Protein AF-A0A6J8B3M8-F1 (afdb_monomer)

Secondary structure (DSSP, 8-state):
--------------PPPP------------------------------------------------HHHHHHHHHHHHHHHHHHHHHHHHHHHHHHHHHHHHHHHHHHHHHHHHHHHHHHHHHHHHHHHHHHHHHHHHHTTT------PPP-TT--HHHHHHHHHHHH---PPP-

pLDDT: mean 76.04, std 23.46, range [36.12, 98.44]

Radius of gyration: 48.32 Å; Cα contacts (8 Å, |Δi|>4): 2; chains: 1; bounding box: 127×40×110 Å

Structure (mmCIF, N/CA/C/O backbone):
data_AF-A0A6J8B3M8-F1
#
_entry.id   AF-A0A6J8B3M8-F1
#
loop_
_atom_site.group_PDB
_atom_site.id
_atom_site.type_symbol
_atom_site.label_atom_id
_atom_site.label_alt_id
_atom_site.label_comp_id
_atom_site.label_asym_id
_atom_site.label_entity_id
_atom_site.label_seq_id
_atom_site.pdbx_PDB_ins_code
_atom_site.Cartn_x
_atom_site.Cartn_y
_atom_site.Cartn_z
_atom_site.occupancy
_atom_site.B_iso_or_equiv
_atom_site.auth_seq_id
_atom_site.auth_comp_id
_atom_site.auth_asym_id
_atom_site.auth_atom_id
_atom_site.pdbx_PDB_model_num
ATOM 1 N N . MET A 1 1 ? -54.067 -7.559 20.375 1.00 45.78 1 MET A N 1
ATOM 2 C CA . MET A 1 1 ? -53.648 -7.646 18.962 1.00 45.78 1 MET A CA 1
ATOM 3 C C . MET A 1 1 ? -52.178 -7.299 18.896 1.00 45.78 1 MET A C 1
ATOM 5 O O . MET A 1 1 ? -51.772 -6.265 19.407 1.00 45.78 1 MET A O 1
ATOM 9 N N . SER A 1 2 ? -51.405 -8.257 18.410 1.00 46.53 2 SER A N 1
ATOM 10 C CA . SER A 1 2 ? -49.948 -8.325 18.419 1.00 46.53 2 SER A CA 1
ATOM 11 C C . SER A 1 2 ? -49.322 -7.386 17.389 1.00 46.53 2 SER A C 1
ATOM 13 O O . SER A 1 2 ? -49.907 -7.200 16.328 1.00 46.53 2 SER A O 1
ATOM 15 N N . ASN A 1 3 ? -48.121 -6.871 17.674 1.00 39.22 3 ASN A N 1
ATOM 16 C CA . ASN A 1 3 ? -47.018 -6.820 16.706 1.00 39.22 3 ASN A CA 1
ATOM 17 C C . ASN A 1 3 ? -45.710 -6.417 17.401 1.00 39.22 3 ASN A C 1
ATOM 19 O O . ASN A 1 3 ? -45.423 -5.243 17.623 1.00 39.22 3 ASN A O 1
ATOM 23 N N . THR A 1 4 ? -44.906 -7.422 17.739 1.00 47.41 4 THR A N 1
ATOM 24 C CA . THR A 1 4 ? -43.505 -7.298 18.142 1.00 47.41 4 THR A CA 1
ATOM 25 C C . THR A 1 4 ? -42.621 -7.535 16.918 1.00 47.41 4 THR A C 1
ATOM 27 O O . THR A 1 4 ? -42.522 -8.654 16.424 1.00 47.41 4 THR A O 1
ATOM 30 N N . ASN A 1 5 ? -41.946 -6.490 16.431 1.00 44.50 5 ASN A N 1
ATOM 31 C CA . ASN A 1 5 ? -40.867 -6.636 15.452 1.00 44.50 5 ASN A CA 1
ATOM 32 C C . ASN A 1 5 ? -39.538 -6.827 16.194 1.00 44.50 5 ASN A C 1
ATOM 34 O O . ASN A 1 5 ? -38.920 -5.880 16.678 1.00 44.50 5 ASN A O 1
ATOM 38 N N . CYS A 1 6 ? -39.126 -8.089 16.302 1.00 45.97 6 CYS A N 1
ATOM 39 C CA . CYS A 1 6 ? -37.825 -8.515 16.801 1.00 45.97 6 CYS A CA 1
ATOM 40 C C . CYS A 1 6 ? -36.802 -8.438 15.656 1.00 45.97 6 CYS A C 1
ATOM 42 O O . CYS A 1 6 ? -36.734 -9.320 14.800 1.00 45.97 6 CYS A O 1
ATOM 44 N N . SER A 1 7 ? -36.003 -7.372 15.626 1.00 52.12 7 SER A N 1
ATOM 45 C CA . SER A 1 7 ? -34.898 -7.234 14.674 1.00 52.12 7 SER A CA 1
ATOM 46 C C . SER A 1 7 ? -33.715 -8.103 15.103 1.00 52.12 7 SER A C 1
ATOM 48 O O . SER A 1 7 ? -32.871 -7.701 15.903 1.00 52.12 7 SER A O 1
ATOM 50 N N . GLN A 1 8 ? -33.653 -9.314 14.550 1.00 47.09 8 GLN A N 1
ATOM 51 C CA . GLN A 1 8 ? -32.507 -10.213 14.645 1.00 47.09 8 GLN A CA 1
ATOM 52 C C . GLN A 1 8 ? -31.299 -9.625 13.901 1.00 47.09 8 GLN A C 1
ATOM 54 O O . GLN A 1 8 ? -31.263 -9.536 12.671 1.00 47.09 8 GLN A O 1
ATOM 59 N N . LYS A 1 9 ? -30.265 -9.249 14.658 1.00 56.69 9 LYS A N 1
ATOM 60 C CA . LYS A 1 9 ? -28.969 -8.825 14.123 1.00 56.69 9 LYS A CA 1
ATOM 61 C C . LYS A 1 9 ? -28.211 -10.065 13.635 1.00 56.69 9 LYS A C 1
ATOM 63 O O . LYS A 1 9 ? -27.622 -10.803 14.420 1.00 56.69 9 LYS A O 1
ATOM 68 N N . ARG A 1 10 ? -28.272 -10.307 12.320 1.00 46.91 10 ARG A N 1
ATOM 69 C CA . ARG A 1 10 ? -27.531 -11.358 11.604 1.00 46.91 10 ARG A CA 1
ATOM 70 C C . ARG A 1 10 ? -26.030 -11.256 11.892 1.00 46.91 10 ARG A C 1
ATOM 72 O O . ARG A 1 10 ? -25.365 -10.314 11.463 1.00 46.91 10 ARG A O 1
ATOM 79 N N . ARG A 1 11 ? -25.508 -12.272 12.577 1.00 48.56 11 ARG A N 1
ATOM 80 C CA . ARG A 1 11 ? -24.084 -12.566 12.744 1.00 48.56 11 ARG A CA 1
ATOM 81 C C . ARG A 1 11 ? -23.543 -12.993 11.373 1.00 48.56 11 ARG A C 1
ATOM 83 O O . ARG A 1 11 ? -23.830 -14.091 10.906 1.00 48.56 11 ARG A O 1
ATOM 90 N N . ARG A 1 12 ? -22.852 -12.091 10.670 1.00 52.94 12 ARG A N 1
ATOM 91 C CA . ARG A 1 12 ? -22.140 -12.434 9.433 1.00 52.94 12 ARG A CA 1
ATOM 92 C C . ARG A 1 12 ? -20.874 -13.193 9.826 1.00 52.94 12 ARG A C 1
ATOM 94 O O . ARG A 1 12 ? -19.994 -12.621 10.458 1.00 52.94 12 ARG A O 1
ATOM 101 N N . HIS A 1 13 ? -20.813 -14.472 9.470 1.00 47.34 13 HIS A N 1
ATOM 102 C CA . HIS A 1 13 ? -19.558 -15.204 9.376 1.00 47.34 13 HIS A CA 1
ATOM 103 C C . HIS A 1 13 ? -18.736 -14.564 8.253 1.00 47.34 13 HIS A C 1
ATOM 105 O O . HIS A 1 13 ? -19.101 -14.666 7.083 1.00 47.34 13 HIS A O 1
ATOM 111 N N . SER A 1 14 ? -17.672 -13.848 8.612 1.00 43.12 14 SER A N 1
ATOM 112 C CA . SER A 1 14 ? -16.624 -13.462 7.675 1.00 43.12 14 SER A CA 1
ATOM 113 C C . SER A 1 14 ? -15.717 -14.668 7.471 1.00 43.12 14 SER A C 1
ATOM 115 O O . SER A 1 14 ? -14.950 -15.038 8.356 1.00 43.12 14 SER A O 1
ATOM 117 N N . THR A 1 15 ? -15.850 -15.303 6.315 1.00 45.25 15 THR A N 1
ATOM 118 C CA . THR A 1 15 ? -14.855 -16.211 5.753 1.00 45.25 15 THR A CA 1
ATOM 119 C C . THR A 1 15 ? -13.541 -15.447 5.599 1.00 45.25 15 THR A C 1
ATOM 121 O O . THR A 1 15 ? -13.479 -14.449 4.880 1.00 45.25 15 THR A O 1
ATOM 124 N N . GLU A 1 16 ? -12.504 -15.896 6.301 1.00 46.47 16 GLU A N 1
ATOM 125 C CA . GLU A 1 16 ? -11.130 -15.438 6.111 1.00 46.47 16 GLU A CA 1
ATOM 126 C C . GLU A 1 16 ? -10.687 -15.685 4.657 1.00 46.47 16 GLU A C 1
ATOM 128 O O . GLU A 1 16 ? -10.869 -16.794 4.142 1.00 46.47 16 GLU A O 1
ATOM 133 N N . PRO A 1 17 ? -10.077 -14.705 3.968 1.00 49.22 17 PRO A N 1
ATOM 134 C CA . PRO A 1 17 ? -9.331 -14.993 2.760 1.00 49.22 17 PRO A CA 1
ATOM 135 C C . PRO A 1 17 ? -7.985 -15.619 3.145 1.00 49.22 17 PRO A C 1
ATOM 137 O O . PRO A 1 17 ? -7.172 -15.033 3.857 1.00 49.22 17 PRO A O 1
ATOM 140 N N . SER A 1 18 ? -7.774 -16.835 2.647 1.00 51.00 18 SER A N 1
ATOM 141 C CA . SER A 1 18 ? -6.524 -17.591 2.723 1.00 51.00 18 SER A CA 1
ATOM 142 C C . SER A 1 18 ? -5.319 -16.727 2.301 1.00 51.00 18 SER A C 1
ATOM 144 O O . SER A 1 18 ? -5.412 -16.032 1.283 1.00 51.00 18 SER A O 1
ATOM 146 N N . PRO A 1 19 ? -4.178 -16.758 3.018 1.00 54.41 19 PRO A N 1
ATOM 147 C CA . PRO A 1 19 ? -2.996 -16.006 2.621 1.00 54.41 19 PRO A CA 1
ATOM 148 C C . PRO A 1 19 ? -2.449 -16.584 1.313 1.00 54.41 19 PRO A C 1
ATOM 150 O O . PRO A 1 19 ? -1.992 -17.727 1.244 1.00 54.41 19 PRO A O 1
ATOM 153 N N . GLY A 1 20 ? -2.530 -15.779 0.253 1.00 42.53 20 GLY A N 1
ATOM 154 C CA . GLY A 1 20 ? -1.978 -16.098 -1.054 1.00 42.53 20 GLY A CA 1
ATOM 155 C C . GLY A 1 20 ? -0.500 -16.457 -0.940 1.00 42.53 20 GLY A C 1
ATOM 156 O O . GLY A 1 20 ? 0.309 -15.685 -0.428 1.00 42.53 20 GLY A O 1
ATOM 157 N N . LYS A 1 21 ? -0.155 -17.650 -1.429 1.00 45.09 21 LYS A N 1
ATOM 158 C CA . LYS A 1 21 ? 1.222 -18.092 -1.640 1.00 45.09 21 LYS A CA 1
ATOM 159 C C . LYS A 1 21 ? 1.931 -17.082 -2.543 1.00 45.09 21 LYS A C 1
ATOM 161 O O . LYS A 1 21 ? 1.695 -17.062 -3.750 1.00 45.09 21 LYS A O 1
ATOM 166 N N . SER A 1 22 ? 2.817 -16.276 -1.970 1.00 47.19 22 SER A N 1
ATOM 167 C CA . SER A 1 22 ? 3.787 -15.485 -2.723 1.00 47.19 22 SER A CA 1
ATOM 168 C C . SER A 1 22 ? 4.705 -16.441 -3.484 1.00 47.19 22 SER A C 1
ATOM 170 O O . SER A 1 22 ? 5.604 -17.049 -2.907 1.00 47.19 22 SER A O 1
ATOM 172 N N . GLN A 1 23 ? 4.449 -16.616 -4.781 1.00 44.16 23 GLN A N 1
ATOM 173 C CA . GLN A 1 23 ? 5.383 -17.271 -5.687 1.00 44.16 23 GLN A CA 1
ATOM 174 C C . GLN A 1 23 ? 6.642 -16.407 -5.779 1.00 44.16 23 GLN A C 1
ATOM 176 O O . GLN A 1 23 ? 6.639 -15.314 -6.343 1.00 44.16 23 GLN A O 1
ATOM 181 N N . SER A 1 24 ? 7.727 -16.901 -5.194 1.00 44.09 24 SER A N 1
ATOM 182 C CA . SER A 1 24 ? 9.069 -16.376 -5.393 1.00 44.09 24 SER A CA 1
ATOM 183 C C . SER A 1 24 ? 9.488 -16.617 -6.845 1.00 44.09 24 SER A C 1
ATOM 185 O O . SER A 1 24 ? 9.861 -17.734 -7.211 1.00 44.09 24 SER A O 1
ATOM 187 N N . PHE A 1 25 ? 9.447 -15.585 -7.685 1.00 42.34 25 PHE A N 1
ATOM 188 C CA . PHE A 1 25 ? 10.134 -15.622 -8.972 1.00 42.34 25 PHE A CA 1
ATOM 189 C C . PHE A 1 25 ? 11.636 -15.451 -8.730 1.00 42.34 25 PHE A C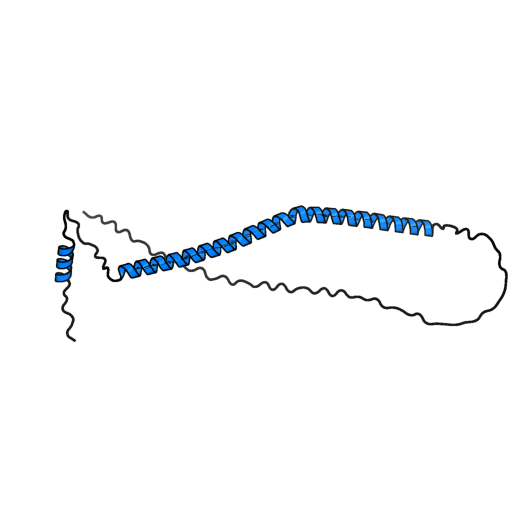 1
ATOM 191 O O . PHE A 1 25 ? 12.144 -14.346 -8.557 1.00 42.34 25 PHE A O 1
ATOM 198 N N . SER A 1 26 ? 12.348 -16.577 -8.691 1.00 45.59 26 SER A N 1
ATOM 199 C CA . SER A 1 26 ? 13.806 -16.612 -8.780 1.00 45.59 26 SER A CA 1
ATOM 200 C C . SER A 1 26 ? 14.207 -16.302 -10.223 1.00 45.59 26 SER A C 1
ATOM 202 O O . SER A 1 26 ? 14.191 -17.173 -11.094 1.00 45.59 26 SER A O 1
ATOM 204 N N . VAL A 1 27 ? 14.535 -15.040 -10.498 1.00 45.03 27 VAL A N 1
ATOM 205 C CA . VAL A 1 27 ? 15.205 -14.662 -11.744 1.00 45.03 27 VAL A CA 1
ATOM 206 C C . VAL A 1 27 ? 16.680 -15.019 -11.584 1.00 45.03 27 VAL A C 1
ATOM 208 O O . VAL A 1 27 ? 17.436 -14.328 -10.905 1.00 45.03 27 VAL A O 1
ATOM 211 N N . LYS A 1 28 ? 17.085 -16.144 -12.184 1.00 47.00 28 LYS A N 1
ATOM 212 C CA . LYS A 1 28 ? 18.498 -16.513 -12.325 1.00 47.00 28 LYS A CA 1
ATOM 213 C C . LYS A 1 28 ? 19.218 -15.434 -13.148 1.00 47.00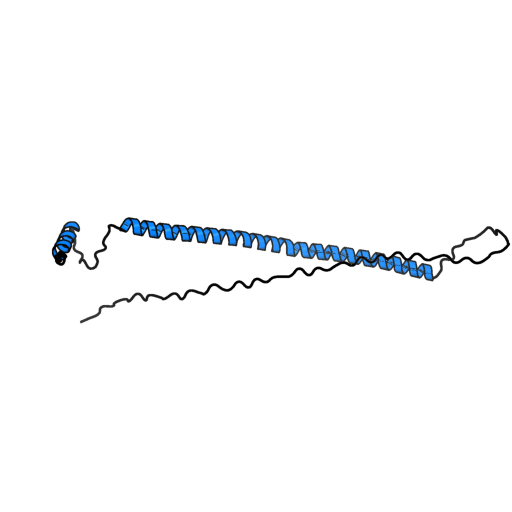 28 LYS A C 1
ATOM 215 O O . LYS A 1 28 ? 18.761 -15.137 -14.254 1.00 47.00 28 LYS A O 1
ATOM 220 N N . PRO A 1 29 ? 20.354 -14.884 -12.688 1.00 44.41 29 PRO A N 1
ATOM 221 C CA . PRO A 1 29 ? 21.174 -14.031 -13.532 1.00 44.41 29 PRO A CA 1
ATOM 222 C C . PRO A 1 29 ? 21.847 -14.891 -14.608 1.00 44.41 29 PRO A C 1
ATOM 224 O O . PRO A 1 29 ? 22.630 -15.793 -14.316 1.00 44.41 29 PRO A O 1
ATOM 227 N N . SER A 1 30 ? 21.518 -14.622 -15.872 1.00 42.88 30 SER A N 1
ATOM 228 C CA . SER A 1 30 ? 22.189 -15.213 -17.028 1.00 42.88 30 SER A CA 1
ATOM 229 C C . SER A 1 30 ? 23.584 -14.607 -17.163 1.00 42.88 30 SER A C 1
ATOM 231 O O . SER A 1 30 ? 23.757 -13.534 -17.739 1.00 42.88 30 SER A O 1
ATOM 233 N N . SER A 1 31 ? 24.590 -15.308 -16.648 1.00 43.97 31 SER A N 1
ATOM 234 C CA . SER A 1 31 ? 26.004 -15.000 -16.848 1.00 43.97 31 SER A CA 1
ATOM 235 C C . SER A 1 31 ? 26.376 -15.139 -18.329 1.00 43.97 31 SER A C 1
ATOM 237 O O . SER A 1 31 ? 26.645 -16.238 -18.812 1.00 43.97 31 SER A O 1
ATOM 239 N N . LYS A 1 32 ? 26.421 -14.028 -19.072 1.00 46.00 32 LYS A N 1
ATOM 240 C CA . LYS A 1 32 ? 27.130 -13.988 -20.357 1.00 46.00 32 LYS A CA 1
ATOM 241 C C . LYS A 1 32 ? 28.627 -13.871 -20.075 1.00 46.00 32 LYS A C 1
ATOM 243 O O . LYS A 1 32 ? 29.124 -12.797 -19.753 1.00 46.00 32 LYS A O 1
ATOM 248 N N . LYS A 1 33 ? 29.324 -15.006 -20.178 1.00 43.62 33 LYS A N 1
ATOM 249 C CA . LYS A 1 33 ? 30.781 -15.077 -20.338 1.00 43.62 33 LYS A CA 1
ATOM 250 C C . LYS A 1 33 ? 31.158 -14.337 -21.623 1.00 43.62 33 LYS A C 1
ATOM 252 O O . LYS A 1 33 ? 30.738 -14.751 -22.701 1.00 43.62 33 LYS A O 1
ATOM 257 N N . LEU A 1 34 ? 31.939 -13.267 -21.504 1.00 36.12 34 LEU A N 1
ATOM 258 C CA . LEU A 1 34 ? 32.671 -12.704 -22.632 1.00 36.12 34 LEU A CA 1
ATOM 259 C C . LEU A 1 34 ? 33.973 -13.503 -22.756 1.00 36.12 34 LEU A C 1
ATOM 261 O O . LEU A 1 34 ? 34.807 -13.486 -21.855 1.00 36.12 34 LEU A O 1
ATOM 265 N N . ILE A 1 35 ? 34.072 -14.270 -23.836 1.00 40.88 35 ILE A N 1
ATOM 266 C CA . ILE A 1 35 ? 35.279 -14.979 -24.252 1.00 40.88 35 ILE A CA 1
ATOM 267 C C . ILE A 1 35 ? 36.220 -13.932 -24.854 1.00 40.88 35 ILE A C 1
ATOM 269 O O . ILE A 1 35 ? 35.855 -13.237 -25.801 1.00 40.88 35 ILE A O 1
ATOM 273 N N . THR A 1 36 ? 37.403 -13.790 -24.266 1.00 45.28 36 THR A N 1
ATOM 274 C CA . THR A 1 36 ? 38.541 -13.057 -24.823 1.00 45.28 36 THR A CA 1
ATOM 275 C C . THR A 1 36 ? 39.472 -14.062 -25.486 1.00 45.28 36 THR A C 1
ATOM 277 O O . THR A 1 36 ? 40.255 -14.699 -24.787 1.00 45.28 36 THR A O 1
ATOM 280 N N . ASP A 1 37 ? 39.410 -14.175 -26.811 1.00 36.28 37 ASP A N 1
ATOM 281 C CA . ASP A 1 37 ? 40.408 -14.911 -27.588 1.00 36.28 37 ASP A CA 1
ATOM 282 C C . ASP A 1 37 ? 41.270 -13.899 -28.341 1.00 36.28 37 ASP A C 1
ATOM 284 O O . ASP A 1 37 ? 40.859 -13.315 -29.342 1.00 36.28 37 ASP A O 1
ATOM 288 N N . ASN A 1 38 ? 42.472 -13.667 -27.815 1.00 42.16 38 ASN A N 1
ATOM 289 C CA . ASN A 1 38 ? 43.540 -12.946 -28.493 1.00 42.16 38 ASN A CA 1
ATOM 290 C C . ASN A 1 38 ? 44.741 -13.901 -28.553 1.00 42.16 38 ASN A C 1
ATOM 292 O O . ASN A 1 38 ? 45.666 -13.819 -27.745 1.00 42.16 38 ASN A O 1
ATOM 296 N N . GLU A 1 39 ? 44.683 -14.877 -29.462 1.00 39.88 39 GLU A N 1
ATOM 297 C CA . GLU A 1 39 ? 45.823 -15.749 -29.743 1.00 39.88 39 GLU A CA 1
ATOM 298 C C . GLU A 1 39 ? 46.783 -15.069 -30.723 1.00 39.88 39 GLU A C 1
ATOM 300 O O . GLU A 1 39 ? 46.526 -14.924 -31.920 1.00 39.88 39 GLU A O 1
ATOM 305 N N . LEU A 1 40 ? 47.935 -14.688 -30.176 1.00 47.47 40 LEU A N 1
ATOM 306 C CA . LEU A 1 40 ? 49.181 -14.468 -30.895 1.00 47.47 40 LEU A CA 1
ATOM 307 C C . LEU A 1 40 ? 49.540 -15.718 -31.712 1.00 47.47 40 LEU A C 1
ATOM 309 O O . LEU A 1 40 ? 49.839 -16.767 -31.144 1.00 47.47 40 LEU A O 1
ATOM 313 N N . LYS A 1 41 ? 49.600 -15.590 -33.042 1.00 42.75 41 LYS A N 1
ATOM 314 C CA . LYS A 1 41 ? 50.307 -16.548 -33.902 1.00 42.75 41 LYS A CA 1
ATOM 315 C C . LYS A 1 41 ? 51.626 -15.966 -34.389 1.00 42.75 41 LYS A C 1
ATOM 317 O O . LYS A 1 41 ? 51.691 -15.166 -35.317 1.00 42.75 41 LYS A O 1
ATOM 322 N N . THR A 1 42 ? 52.676 -16.435 -33.732 1.00 42.50 42 THR A N 1
ATOM 323 C CA . THR A 1 42 ? 54.069 -16.507 -34.168 1.00 42.50 42 THR A CA 1
ATOM 324 C C . THR A 1 42 ? 54.162 -17.290 -35.481 1.00 42.50 42 THR A C 1
ATOM 326 O O . THR A 1 42 ? 53.722 -18.437 -35.547 1.00 42.50 42 THR A O 1
ATOM 329 N N . VAL A 1 43 ? 54.768 -16.708 -36.518 1.00 44.72 43 VAL A N 1
ATOM 330 C CA . VAL A 1 43 ? 55.173 -17.447 -37.725 1.00 44.72 43 VAL A CA 1
ATOM 331 C C . VAL A 1 43 ? 56.689 -17.584 -37.725 1.00 44.72 43 VAL A C 1
ATOM 333 O O . VAL A 1 43 ? 57.428 -16.600 -37.689 1.00 44.72 43 VAL A O 1
ATOM 336 N N . ALA A 1 44 ? 57.127 -18.839 -37.730 1.00 39.81 44 ALA A N 1
ATOM 337 C CA . ALA A 1 44 ? 58.512 -19.253 -37.802 1.00 39.81 44 ALA A CA 1
ATOM 338 C C . ALA A 1 44 ? 59.074 -19.107 -39.227 1.00 39.81 44 ALA A C 1
ATOM 340 O O . ALA A 1 44 ? 58.515 -19.611 -40.196 1.00 39.81 44 ALA A O 1
ATOM 341 N N . LEU A 1 45 ? 60.201 -18.404 -39.303 1.00 42.91 45 LEU A N 1
ATOM 342 C CA . LEU A 1 45 ? 61.467 -18.808 -39.919 1.00 42.91 45 LEU A CA 1
ATOM 343 C C . LEU A 1 45 ? 61.425 -19.888 -41.026 1.00 42.91 45 LEU A C 1
ATOM 345 O O . LEU A 1 45 ? 61.324 -21.079 -40.744 1.00 42.91 45 LEU A O 1
ATOM 349 N N . SER A 1 46 ? 61.717 -19.486 -42.266 1.00 42.81 46 SER A N 1
ATOM 350 C CA . SER A 1 46 ? 62.447 -20.341 -43.210 1.00 42.81 46 SER A CA 1
ATOM 351 C C . SER A 1 46 ? 63.395 -19.499 -44.066 1.00 42.81 46 SER A C 1
ATOM 353 O O . SER A 1 46 ? 63.016 -18.464 -44.613 1.00 42.81 46 SER A O 1
ATOM 355 N N . LYS A 1 47 ? 64.663 -19.919 -44.102 1.00 43.03 47 LYS A N 1
ATOM 356 C CA . LYS A 1 47 ? 65.779 -19.308 -44.835 1.00 43.03 47 LYS A CA 1
ATOM 357 C C . LYS A 1 47 ? 65.878 -19.952 -46.219 1.00 43.03 47 LYS A C 1
ATOM 359 O O . LYS A 1 47 ? 65.957 -21.174 -46.270 1.00 43.03 47 LYS A O 1
ATOM 364 N N . GLN A 1 48 ? 66.060 -19.172 -47.289 1.00 38.50 48 GLN A N 1
ATOM 365 C CA . GLN A 1 48 ? 66.847 -19.644 -48.439 1.00 38.50 48 GLN A CA 1
ATOM 366 C C . GLN A 1 48 ? 67.424 -18.500 -49.304 1.00 38.50 48 GLN A C 1
ATOM 368 O O . GLN A 1 48 ? 66.688 -17.703 -49.869 1.00 38.50 48 GLN A O 1
ATOM 373 N N . SER A 1 49 ? 68.765 -18.458 -49.332 1.00 37.12 49 SER A N 1
ATOM 374 C CA . SER A 1 49 ? 69.718 -18.006 -50.376 1.00 37.12 49 SER A CA 1
ATOM 375 C C . SER A 1 49 ? 69.478 -16.735 -51.228 1.00 37.12 49 SER A C 1
ATOM 377 O O . SER A 1 49 ? 68.607 -16.706 -52.089 1.00 37.12 49 SER A O 1
ATOM 379 N N . GLN A 1 50 ? 70.397 -15.762 -51.095 1.00 46.03 50 GLN A N 1
ATOM 380 C CA . GLN A 1 50 ? 70.830 -14.784 -52.131 1.00 46.03 50 GLN A CA 1
ATOM 381 C C . GLN A 1 50 ? 71.977 -15.392 -53.007 1.00 46.03 50 GLN A C 1
ATOM 383 O O . GLN A 1 50 ? 72.346 -16.522 -52.664 1.00 46.03 50 GLN A O 1
ATOM 388 N N . PRO A 1 51 ? 72.642 -14.731 -54.015 1.00 60.28 51 PRO A N 1
ATOM 389 C CA . PRO A 1 51 ? 72.688 -13.291 -54.432 1.00 60.28 51 PRO A CA 1
ATOM 390 C C . PRO A 1 51 ? 72.903 -13.065 -55.984 1.00 60.28 51 PRO A C 1
ATOM 392 O O . PRO A 1 51 ? 72.658 -14.014 -56.725 1.00 60.28 51 PRO A O 1
ATOM 395 N N . PRO A 1 52 ? 73.459 -11.948 -56.552 1.00 60.31 52 PRO A N 1
ATOM 396 C CA . PRO A 1 52 ? 73.440 -10.492 -56.250 1.00 60.31 52 PRO A CA 1
ATOM 397 C C . PRO A 1 52 ? 73.204 -9.546 -57.491 1.00 60.31 52 PRO A C 1
ATOM 399 O O . PRO A 1 52 ? 73.115 -9.979 -58.633 1.00 60.31 52 PRO A O 1
ATOM 402 N N . VAL A 1 53 ? 73.279 -8.225 -57.221 1.00 46.03 53 VAL A N 1
ATOM 403 C CA . VAL A 1 53 ? 73.647 -7.056 -58.079 1.00 46.03 53 VAL A CA 1
ATOM 404 C C . VAL A 1 53 ? 72.620 -6.493 -59.085 1.00 46.03 53 VAL A C 1
ATOM 406 O O . VAL A 1 53 ? 72.384 -7.081 -60.134 1.00 46.03 53 VAL A O 1
ATOM 409 N N . SER A 1 54 ? 72.142 -5.253 -58.858 1.00 40.81 54 SER A N 1
ATOM 410 C CA . SER A 1 54 ? 72.511 -4.052 -59.657 1.00 40.81 54 SER A CA 1
ATOM 411 C C . SER A 1 54 ? 71.628 -2.815 -59.383 1.00 40.81 54 SER A C 1
ATOM 413 O O . SER A 1 54 ? 70.415 -2.857 -59.538 1.00 40.81 54 SER A O 1
ATOM 415 N N . ASN A 1 55 ? 72.324 -1.707 -59.101 1.00 52.00 55 ASN A N 1
ATOM 416 C CA . ASN A 1 55 ? 72.002 -0.281 -59.275 1.00 52.00 55 ASN A CA 1
ATOM 417 C C . ASN A 1 55 ? 71.027 0.478 -58.340 1.00 52.00 55 ASN A C 1
ATOM 419 O O . ASN A 1 55 ? 69.851 0.137 -58.236 1.00 52.00 55 ASN A O 1
ATOM 423 N N . PRO A 1 56 ? 71.485 1.617 -57.760 1.00 55.50 56 PRO A N 1
ATOM 424 C CA . PRO A 1 56 ? 70.634 2.617 -57.137 1.00 55.50 56 PRO A CA 1
ATOM 425 C C . PRO A 1 56 ? 70.229 3.655 -58.193 1.00 55.50 56 PRO A C 1
ATOM 427 O O . PRO A 1 56 ? 70.933 4.635 -58.434 1.00 55.50 56 PRO A O 1
ATOM 430 N N . SER A 1 57 ? 69.091 3.437 -58.846 1.00 47.25 57 SER A N 1
ATOM 431 C CA . SER A 1 57 ? 68.460 4.479 -59.654 1.00 47.25 57 SER A CA 1
ATOM 432 C C . SER A 1 57 ? 67.578 5.330 -58.754 1.00 47.25 57 SER A C 1
ATOM 434 O O . SER A 1 57 ? 66.462 4.971 -58.390 1.00 47.25 57 SER A O 1
ATOM 436 N N . THR A 1 58 ? 68.133 6.469 -58.370 1.00 52.09 58 THR A N 1
ATOM 437 C CA . THR A 1 58 ? 67.406 7.617 -57.852 1.00 52.09 58 THR A CA 1
ATOM 438 C C . THR A 1 58 ? 66.291 8.006 -58.825 1.00 52.09 58 THR A C 1
ATOM 440 O O . THR A 1 58 ? 66.518 8.057 -60.029 1.00 52.09 58 THR A O 1
ATOM 443 N N . GLN A 1 59 ? 65.159 8.402 -58.242 1.00 44.38 59 GLN A N 1
ATOM 444 C CA . GLN A 1 59 ? 64.078 9.233 -58.783 1.00 44.38 59 GLN A CA 1
ATOM 445 C C . GLN A 1 59 ? 62.735 8.547 -59.038 1.00 44.38 59 GLN A C 1
ATOM 447 O O . GLN A 1 59 ? 62.568 7.680 -59.885 1.00 44.38 59 GLN A O 1
ATOM 452 N N . SER A 1 60 ? 61.754 9.128 -58.343 1.00 48.75 60 SER A N 1
ATOM 453 C CA . SER A 1 60 ? 60.325 9.092 -58.619 1.00 48.75 60 SER A CA 1
ATOM 454 C C . SER A 1 60 ? 59.558 7.905 -58.035 1.00 48.75 60 SER A C 1
ATOM 456 O O . SER A 1 60 ? 58.881 7.167 -58.742 1.00 48.75 60 SER A O 1
ATOM 458 N N . ASN A 1 61 ? 59.542 7.817 -56.698 1.00 48.59 61 ASN A N 1
ATOM 459 C CA . ASN A 1 61 ? 58.388 7.284 -55.962 1.00 48.59 61 ASN A CA 1
ATOM 460 C C . ASN A 1 61 ? 57.171 8.206 -56.184 1.00 48.59 61 ASN A C 1
ATOM 462 O O . ASN A 1 61 ? 56.677 8.842 -55.254 1.00 48.59 61 ASN A O 1
ATOM 466 N N . GLN A 1 62 ? 56.687 8.326 -57.421 1.00 55.03 62 GLN A N 1
ATOM 467 C CA . GLN A 1 62 ? 55.305 8.718 -57.637 1.00 55.03 62 GLN A CA 1
ATOM 468 C C . GLN A 1 62 ? 54.482 7.500 -57.241 1.00 55.03 62 GLN A C 1
ATOM 470 O O . GLN A 1 62 ? 54.330 6.559 -58.012 1.00 55.03 62 GLN A O 1
ATOM 475 N N . SER A 1 63 ? 54.038 7.492 -55.983 1.00 59.75 63 SER A N 1
ATOM 476 C CA . SER A 1 63 ? 52.955 6.641 -55.503 1.00 59.75 63 SER A CA 1
ATOM 477 C C . SER A 1 63 ? 51.786 6.808 -56.472 1.00 59.75 63 SER A C 1
ATOM 479 O O . SER A 1 63 ? 51.029 7.772 -56.354 1.00 59.75 63 SER A O 1
ATOM 481 N N . ILE A 1 64 ? 51.677 5.923 -57.466 1.00 68.56 64 ILE A N 1
ATOM 482 C CA . ILE A 1 64 ? 50.545 5.903 -58.386 1.00 68.56 64 ILE A CA 1
ATOM 483 C C . ILE A 1 64 ? 49.351 5.529 -57.522 1.00 68.56 64 ILE A C 1
ATOM 485 O O . ILE A 1 64 ? 49.201 4.375 -57.131 1.00 68.56 64 ILE A O 1
ATOM 489 N N . PHE A 1 65 ? 48.560 6.534 -57.157 1.00 79.62 65 PHE A N 1
ATOM 490 C CA . PHE A 1 65 ? 47.317 6.353 -56.430 1.00 79.62 65 PHE A CA 1
ATOM 491 C C . PHE A 1 65 ? 46.431 5.447 -57.282 1.00 79.62 65 PHE A C 1
ATOM 493 O O . PHE A 1 65 ? 46.019 5.834 -58.377 1.00 79.62 65 PHE A O 1
ATOM 500 N N . THR A 1 66 ? 46.227 4.209 -56.842 1.00 87.88 66 THR A N 1
ATOM 501 C CA . THR A 1 66 ? 45.476 3.234 -57.630 1.00 87.88 66 THR A CA 1
ATOM 502 C C . THR A 1 66 ? 43.987 3.377 -57.350 1.00 87.88 66 THR A C 1
ATOM 504 O O . THR A 1 66 ? 43.574 3.819 -56.277 1.00 87.88 66 THR A O 1
ATOM 507 N N . ASP A 1 67 ? 43.143 2.915 -58.271 1.00 89.44 67 ASP A N 1
ATOM 508 C CA . ASP A 1 67 ? 41.692 2.864 -58.047 1.00 89.44 67 ASP A CA 1
ATOM 509 C C . ASP A 1 67 ? 41.311 2.057 -56.793 1.00 89.44 67 ASP A C 1
ATOM 511 O O . ASP A 1 67 ? 40.259 2.273 -56.189 1.00 89.44 67 ASP A O 1
ATOM 515 N N . ASN A 1 68 ? 42.168 1.124 -56.367 1.00 91.00 68 ASN A N 1
ATOM 516 C CA . ASN A 1 68 ? 41.978 0.383 -55.126 1.00 91.00 68 ASN A CA 1
ATOM 517 C C . ASN A 1 68 ? 42.198 1.257 -53.886 1.00 91.00 68 ASN A C 1
ATOM 519 O O . ASN A 1 68 ? 41.488 1.076 -52.897 1.00 91.00 68 ASN A O 1
ATOM 523 N N . ASP A 1 69 ? 43.120 2.218 -53.937 1.00 90.56 69 ASP A N 1
ATOM 524 C CA . ASP A 1 69 ? 43.355 3.173 -52.851 1.00 90.56 69 ASP A CA 1
ATOM 525 C C . ASP A 1 69 ? 42.190 4.158 -52.741 1.00 90.56 69 ASP A C 1
ATOM 527 O O . ASP A 1 69 ? 41.699 4.406 -51.639 1.00 90.56 69 ASP A O 1
ATOM 531 N N . VAL A 1 70 ? 41.653 4.607 -53.884 1.00 90.56 70 VAL A N 1
ATOM 532 C CA . VAL A 1 70 ? 40.411 5.399 -53.945 1.00 90.56 70 VAL A CA 1
ATOM 533 C C . VAL A 1 70 ? 39.259 4.633 -53.287 1.00 90.56 70 VAL A C 1
ATOM 535 O O . VAL A 1 70 ? 38.550 5.179 -52.443 1.00 90.56 70 VAL A O 1
ATOM 538 N N . LYS A 1 71 ? 39.079 3.349 -53.627 1.00 94.06 71 LYS A N 1
ATOM 539 C CA . LYS A 1 71 ? 38.018 2.504 -53.053 1.00 94.06 71 LYS A CA 1
ATOM 540 C C . LYS A 1 71 ? 38.193 2.293 -51.552 1.00 94.06 71 LYS A C 1
ATOM 542 O O . LYS A 1 71 ? 37.217 2.391 -50.812 1.00 94.06 71 LYS A O 1
ATOM 547 N N . ARG A 1 72 ? 39.420 2.028 -51.093 1.00 93.81 72 ARG A N 1
ATOM 548 C CA . ARG A 1 72 ? 39.734 1.858 -49.665 1.00 93.81 72 ARG A CA 1
ATOM 549 C C . ARG A 1 72 ? 39.467 3.134 -48.883 1.00 93.81 72 ARG A C 1
ATOM 551 O O . ARG A 1 72 ? 38.831 3.069 -47.835 1.00 93.81 72 ARG A O 1
ATOM 558 N N . LEU A 1 73 ? 39.891 4.279 -49.411 1.00 94.12 73 LEU A N 1
ATOM 559 C CA . LEU A 1 73 ? 39.639 5.579 -48.802 1.00 94.12 73 LEU A CA 1
ATOM 560 C C . LEU A 1 73 ? 38.138 5.877 -48.743 1.00 94.12 73 LEU A C 1
ATOM 562 O O . LEU A 1 73 ? 37.628 6.209 -47.679 1.00 94.12 73 LEU A O 1
ATOM 566 N N . ALA A 1 74 ? 37.410 5.685 -49.846 1.00 94.00 74 ALA A N 1
ATOM 567 C CA . ALA A 1 74 ? 35.963 5.882 -49.886 1.00 94.00 74 ALA A CA 1
ATOM 568 C C . ALA A 1 74 ? 35.231 4.976 -48.884 1.00 94.00 74 ALA A C 1
ATOM 570 O O . ALA A 1 74 ? 34.289 5.408 -48.220 1.00 94.00 74 ALA A O 1
ATOM 571 N N . GLN A 1 75 ? 35.677 3.727 -48.735 1.00 95.12 75 GLN A N 1
ATOM 572 C CA . GLN A 1 75 ? 35.096 2.794 -47.778 1.00 95.12 75 GLN A CA 1
ATOM 573 C C . GLN A 1 75 ? 35.421 3.161 -46.326 1.00 95.12 75 GLN A C 1
ATOM 575 O O . GLN A 1 75 ? 34.541 3.048 -45.476 1.00 95.12 75 GLN A O 1
ATOM 580 N N . ALA A 1 76 ? 36.633 3.645 -46.048 1.00 94.69 76 ALA A N 1
ATOM 581 C CA . ALA A 1 76 ? 37.014 4.149 -44.731 1.00 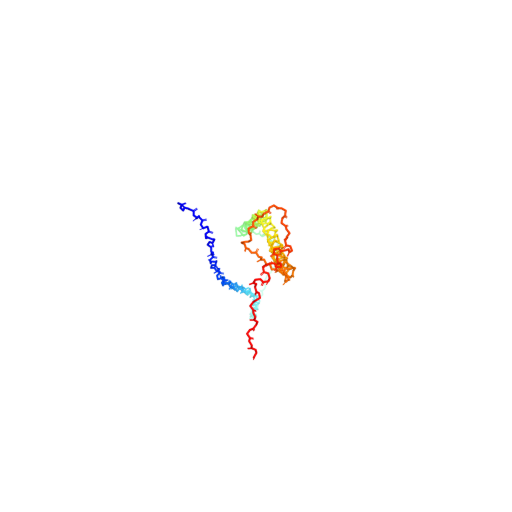94.69 76 ALA A CA 1
ATOM 582 C C . ALA A 1 76 ? 36.211 5.402 -44.350 1.00 94.69 76 ALA A C 1
ATOM 584 O O . ALA A 1 76 ? 35.642 5.452 -43.264 1.00 94.69 76 ALA A O 1
ATOM 585 N N . VAL A 1 77 ? 36.083 6.371 -45.263 1.00 95.06 77 VAL A N 1
ATOM 586 C CA . VAL A 1 77 ? 35.263 7.578 -45.058 1.00 95.06 77 VAL A CA 1
ATOM 587 C C . VAL A 1 77 ? 33.805 7.201 -44.815 1.00 95.06 77 VAL A C 1
ATOM 589 O O . VAL A 1 77 ? 33.193 7.681 -43.866 1.00 95.06 77 VAL A O 1
ATOM 592 N N . LYS A 1 78 ? 33.259 6.281 -45.620 1.00 95.62 78 LYS A N 1
ATOM 593 C CA . LYS A 1 78 ? 31.906 5.757 -45.423 1.00 95.62 78 LYS A CA 1
ATOM 594 C C . LYS A 1 78 ? 31.754 5.145 -44.028 1.00 95.62 78 LYS A C 1
ATOM 596 O O . LYS A 1 78 ? 30.797 5.473 -43.341 1.00 95.62 78 LYS A O 1
ATOM 601 N N . ALA A 1 79 ? 32.681 4.287 -43.605 1.00 95.25 79 ALA A N 1
ATOM 602 C CA . ALA A 1 79 ? 32.630 3.656 -42.287 1.00 95.25 79 ALA A CA 1
ATOM 603 C C . ALA A 1 79 ? 32.610 4.692 -41.152 1.00 95.25 79 ALA A C 1
ATOM 605 O O . ALA A 1 79 ? 31.730 4.617 -40.300 1.00 95.25 79 ALA A O 1
ATOM 606 N N . ILE A 1 80 ? 33.492 5.696 -41.208 1.00 96.12 80 ILE A N 1
ATOM 607 C CA . ILE A 1 80 ? 33.555 6.780 -40.216 1.00 96.12 80 ILE A CA 1
ATOM 608 C C . ILE A 1 80 ? 32.223 7.533 -40.154 1.00 96.12 80 ILE A C 1
ATOM 610 O O . ILE A 1 80 ? 31.634 7.643 -39.085 1.00 96.12 80 ILE A O 1
ATOM 614 N N . MET A 1 81 ? 31.686 7.960 -41.301 1.00 95.88 81 MET A N 1
ATOM 615 C CA . MET A 1 81 ? 30.410 8.683 -41.338 1.00 95.88 81 MET A CA 1
ATOM 616 C C . MET A 1 81 ? 29.243 7.854 -40.787 1.00 95.88 81 MET A C 1
ATOM 618 O O . MET A 1 81 ? 28.368 8.389 -40.109 1.00 95.88 81 MET A O 1
ATOM 622 N N . PHE A 1 82 ? 29.201 6.550 -41.077 1.00 96.25 82 PHE A N 1
ATOM 623 C CA . PHE A 1 82 ? 28.158 5.673 -40.540 1.00 96.25 82 PHE A CA 1
ATOM 624 C C . PHE A 1 82 ? 28.291 5.461 -39.035 1.00 96.25 82 PHE A C 1
ATOM 626 O O . PHE A 1 82 ? 27.269 5.358 -38.354 1.00 96.25 82 PHE A O 1
ATOM 633 N N . ASP A 1 83 ? 29.512 5.373 -38.518 1.00 95.81 83 ASP A N 1
ATOM 634 C CA . ASP A 1 83 ? 29.740 5.233 -37.086 1.00 95.81 83 ASP A CA 1
ATOM 635 C C . ASP A 1 83 ? 29.390 6.527 -36.342 1.00 95.81 83 ASP A C 1
ATOM 637 O O . ASP A 1 83 ? 28.709 6.453 -35.318 1.00 95.81 83 ASP A O 1
ATOM 641 N N . ASP A 1 84 ? 29.731 7.695 -36.890 1.00 96.56 84 ASP A N 1
ATOM 642 C CA . ASP A 1 84 ? 29.336 8.998 -36.339 1.00 96.56 84 ASP A CA 1
ATOM 643 C C . ASP A 1 84 ? 27.809 9.135 -36.280 1.00 96.56 84 ASP A C 1
ATOM 645 O O . ASP A 1 84 ? 27.251 9.363 -35.204 1.00 96.56 84 ASP A O 1
ATOM 649 N N . LEU A 1 85 ? 27.113 8.865 -37.392 1.00 96.38 85 LEU A N 1
ATOM 650 C CA . LEU A 1 85 ? 25.645 8.885 -37.446 1.00 96.38 85 LEU A CA 1
ATOM 651 C C . LEU A 1 85 ? 25.009 7.886 -36.473 1.00 96.38 85 LEU A C 1
ATOM 653 O O . LEU A 1 85 ? 23.996 8.178 -35.835 1.00 96.38 85 LEU A O 1
ATOM 657 N N . ARG A 1 86 ? 25.582 6.684 -36.345 1.00 97.06 86 ARG A N 1
ATOM 658 C CA . ARG A 1 86 ? 25.089 5.672 -35.403 1.00 97.06 86 ARG A CA 1
ATOM 659 C C . ARG A 1 86 ? 25.245 6.149 -33.963 1.00 97.06 86 ARG A C 1
ATOM 661 O O . ARG A 1 86 ? 24.351 5.909 -33.152 1.00 97.06 86 ARG A O 1
ATOM 668 N N . ASN A 1 87 ? 26.374 6.767 -33.635 1.00 96.56 87 ASN A N 1
ATOM 669 C CA . ASN A 1 87 ? 26.654 7.254 -32.291 1.00 96.56 87 ASN A CA 1
ATOM 670 C C . ASN A 1 87 ? 25.745 8.429 -31.923 1.00 96.56 87 ASN A C 1
ATOM 672 O O . ASN A 1 87 ? 25.196 8.430 -30.821 1.00 96.56 87 ASN A O 1
ATOM 676 N N . GLU A 1 88 ? 25.524 9.360 -32.850 1.00 97.44 88 GLU A N 1
ATOM 677 C CA . GLU A 1 88 ? 24.600 10.485 -32.681 1.00 97.44 88 GLU A CA 1
ATOM 678 C C . GLU A 1 88 ? 23.166 9.988 -32.454 1.00 97.44 88 GLU A C 1
ATOM 680 O O . GLU A 1 88 ? 22.575 10.258 -31.409 1.00 97.44 88 GLU A O 1
ATOM 685 N N . LEU A 1 89 ? 22.660 9.117 -33.335 1.00 97.19 89 LEU A N 1
ATOM 686 C CA . LEU A 1 89 ? 21.325 8.531 -33.187 1.00 97.19 89 LEU A CA 1
ATOM 687 C C . LEU A 1 89 ? 21.171 7.757 -31.869 1.00 97.19 89 LEU A C 1
ATOM 689 O O . LEU A 1 89 ? 20.131 7.821 -31.212 1.00 97.19 89 LEU A O 1
ATOM 693 N N . LYS A 1 90 ? 22.199 7.004 -31.464 1.00 97.88 90 LYS A N 1
ATOM 694 C CA . LYS A 1 90 ? 22.193 6.272 -30.193 1.00 97.88 90 LYS A CA 1
ATOM 695 C C . LYS A 1 90 ? 22.137 7.229 -29.002 1.00 97.88 90 LYS A C 1
ATOM 697 O O . LYS A 1 90 ? 21.424 6.937 -28.043 1.00 97.88 90 LYS A O 1
ATOM 702 N N . SER A 1 91 ? 22.879 8.333 -29.054 1.00 97.94 91 SER A N 1
ATOM 703 C CA . SER A 1 91 ? 22.874 9.366 -28.017 1.00 97.94 91 SER A CA 1
ATOM 704 C C . SER A 1 91 ? 21.493 10.006 -27.883 1.00 97.94 91 SER A C 1
ATOM 706 O O . SER A 1 91 ? 20.955 10.064 -26.777 1.00 97.94 91 SER A O 1
ATOM 708 N N . ASP A 1 92 ? 20.871 10.384 -28.998 1.00 97.50 92 ASP A N 1
ATOM 709 C CA . ASP A 1 92 ? 19.546 11.012 -29.008 1.00 97.50 92 ASP A CA 1
ATOM 710 C C . ASP A 1 92 ? 18.457 10.076 -28.493 1.00 97.50 92 ASP A C 1
ATOM 712 O O . ASP A 1 92 ? 17.640 10.459 -27.652 1.00 97.50 92 ASP A O 1
ATOM 716 N N . LEU A 1 93 ? 18.475 8.813 -28.930 1.00 97.31 93 LEU A N 1
ATOM 717 C CA . LEU A 1 93 ? 17.554 7.800 -28.419 1.00 97.31 93 LEU A CA 1
ATOM 718 C C . LEU A 1 93 ? 17.763 7.559 -26.926 1.00 97.31 93 LEU A C 1
ATOM 720 O O . LEU A 1 93 ? 16.789 7.430 -26.187 1.00 97.31 93 LEU A O 1
ATOM 724 N N . GLN A 1 94 ? 19.012 7.524 -26.460 1.00 97.69 94 GLN A N 1
ATOM 725 C CA . GLN A 1 94 ? 19.303 7.374 -25.038 1.00 97.69 94 GLN A CA 1
ATOM 726 C C . GLN A 1 94 ? 18.786 8.571 -24.238 1.00 97.69 94 GLN A C 1
ATOM 728 O O . GLN A 1 94 ? 18.177 8.379 -23.186 1.00 97.69 94 GLN A O 1
ATOM 733 N N . MET A 1 95 ? 18.991 9.792 -24.732 1.00 97.50 95 MET A N 1
ATOM 734 C CA . MET A 1 95 ? 18.489 11.011 -24.106 1.00 97.50 95 MET A CA 1
ATOM 735 C C . MET A 1 95 ? 16.958 11.004 -24.043 1.00 97.50 95 MET A C 1
ATOM 737 O O . MET A 1 95 ? 16.396 11.239 -22.975 1.00 97.50 95 MET A O 1
ATOM 741 N N . TYR A 1 96 ? 16.282 10.669 -25.144 1.00 97.44 96 TYR A N 1
ATOM 742 C CA . TYR A 1 96 ? 14.824 10.570 -25.199 1.00 97.44 96 TYR A CA 1
ATOM 743 C C . TYR A 1 96 ? 14.291 9.514 -24.222 1.00 97.44 96 TYR A C 1
ATOM 745 O O . TYR A 1 96 ? 13.433 9.815 -23.389 1.00 97.44 96 TYR A O 1
ATOM 753 N N . CYS A 1 97 ? 14.861 8.306 -24.242 1.00 96.50 97 CYS A N 1
ATOM 754 C CA . CYS A 1 97 ? 14.513 7.241 -23.306 1.00 96.50 97 CYS A CA 1
ATOM 755 C C . CYS A 1 97 ? 14.717 7.682 -21.856 1.00 96.50 97 CYS A C 1
ATOM 757 O O . CYS A 1 97 ? 13.831 7.473 -21.033 1.00 96.50 97 CYS A O 1
ATOM 759 N N . ASN A 1 98 ? 15.835 8.332 -21.532 1.00 97.62 98 ASN A N 1
ATOM 760 C CA . ASN A 1 98 ? 16.100 8.820 -20.178 1.00 97.62 98 ASN A CA 1
ATOM 761 C C . ASN A 1 98 ? 15.102 9.907 -19.764 1.00 97.62 98 ASN A C 1
ATOM 763 O O . ASN A 1 98 ? 14.594 9.865 -18.646 1.00 97.62 98 ASN A O 1
ATOM 767 N N . SER A 1 99 ? 14.776 10.837 -20.666 1.00 97.50 99 SER A N 1
ATOM 768 C CA . SER A 1 99 ? 13.834 11.928 -20.393 1.00 97.50 99 SER A CA 1
ATOM 769 C C . SER A 1 99 ? 12.433 11.429 -20.031 1.00 97.50 99 SER A C 1
ATOM 771 O O . SER A 1 99 ? 11.757 12.048 -19.215 1.00 97.50 99 SER A O 1
ATOM 773 N N . LEU A 1 100 ? 12.021 10.283 -20.581 1.00 96.62 100 LEU A N 1
ATOM 774 C CA . LEU A 1 100 ? 10.733 9.657 -20.285 1.00 96.62 100 LEU A CA 1
ATOM 775 C C . LEU A 1 100 ? 10.800 8.687 -19.102 1.00 96.62 100 LEU A C 1
ATOM 777 O O . LEU A 1 100 ? 9.910 8.671 -18.257 1.00 96.62 100 LEU A O 1
ATOM 781 N N . THR A 1 101 ? 11.836 7.850 -19.040 1.00 96.75 101 THR A N 1
ATOM 782 C CA . THR A 1 101 ? 11.897 6.745 -18.071 1.00 96.75 101 THR A CA 1
ATOM 783 C C . THR A 1 101 ? 12.313 7.200 -16.678 1.00 96.75 101 THR A C 1
ATOM 785 O O . THR A 1 101 ? 11.760 6.700 -15.702 1.00 96.75 101 THR A O 1
ATOM 788 N N . VAL A 1 102 ? 13.232 8.163 -16.555 1.00 97.12 102 VAL A N 1
ATOM 789 C CA . VAL A 1 102 ? 13.735 8.620 -15.249 1.00 97.12 102 VAL A CA 1
ATOM 790 C C . VAL A 1 102 ? 12.630 9.258 -14.393 1.00 97.12 102 VAL A C 1
ATOM 792 O O . VAL A 1 102 ? 12.506 8.861 -13.229 1.00 97.12 102 VAL A O 1
ATOM 795 N N . PRO A 1 103 ? 11.776 10.169 -14.910 1.00 97.50 103 PRO A N 1
ATOM 796 C CA . PRO A 1 103 ? 10.678 10.723 -14.116 1.00 97.50 103 PRO A CA 1
ATOM 797 C C . PRO A 1 103 ? 9.675 9.657 -13.666 1.00 97.50 103 PRO A C 1
ATOM 799 O O . PRO A 1 103 ? 9.282 9.644 -12.503 1.00 97.50 103 PRO A O 1
ATOM 802 N N . LEU A 1 104 ? 9.323 8.718 -14.554 1.00 97.44 104 LEU A N 1
ATOM 803 C CA . LEU A 1 104 ? 8.390 7.633 -14.239 1.00 97.44 104 LEU A CA 1
ATOM 804 C C . LEU A 1 104 ? 8.940 6.703 -13.153 1.00 97.44 104 LEU A C 1
ATOM 806 O O . LEU A 1 104 ? 8.218 6.337 -12.229 1.00 97.44 104 LEU A O 1
ATOM 810 N N . ILE A 1 105 ? 10.221 6.334 -13.234 1.00 97.56 105 ILE A N 1
ATOM 811 C CA . ILE A 1 105 ? 10.887 5.532 -12.197 1.00 97.56 105 ILE A CA 1
ATOM 812 C C . ILE A 1 105 ? 10.865 6.276 -10.858 1.00 97.56 105 ILE A C 1
ATOM 814 O O . ILE A 1 105 ? 10.495 5.687 -9.845 1.00 97.56 105 ILE A O 1
ATOM 818 N N . THR A 1 106 ? 11.190 7.570 -10.866 1.00 97.88 106 THR A N 1
ATOM 819 C CA . THR A 1 106 ? 11.191 8.415 -9.661 1.00 97.88 106 THR A CA 1
ATOM 820 C C . THR A 1 106 ? 9.802 8.478 -9.016 1.00 97.88 106 THR A C 1
ATOM 822 O O . THR A 1 106 ? 9.661 8.345 -7.801 1.00 97.88 106 THR A O 1
ATOM 825 N N . GLU A 1 107 ? 8.751 8.630 -9.819 1.00 98.31 107 GLU A N 1
ATOM 826 C CA . GLU A 1 107 ? 7.371 8.656 -9.335 1.00 98.31 107 GLU A CA 1
ATOM 827 C C . GLU A 1 107 ? 6.929 7.294 -8.774 1.00 98.31 107 GLU A C 1
ATOM 829 O O . GLU A 1 107 ? 6.320 7.221 -7.706 1.00 98.31 107 GLU A O 1
ATOM 834 N N . ILE A 1 108 ? 7.313 6.194 -9.428 1.00 98.00 108 ILE A N 1
ATOM 835 C CA . ILE A 1 108 ? 7.079 4.837 -8.918 1.00 98.00 108 ILE A CA 1
ATOM 836 C C . ILE A 1 108 ? 7.767 4.632 -7.564 1.00 98.00 108 ILE A C 1
ATOM 838 O O . ILE A 1 108 ? 7.187 4.017 -6.666 1.00 98.00 108 ILE A O 1
ATOM 842 N N . GLU A 1 109 ? 8.999 5.109 -7.397 1.00 98.25 109 GLU A N 1
ATOM 843 C CA . GLU A 1 109 ? 9.723 5.017 -6.127 1.00 98.25 109 GLU A CA 1
ATOM 844 C C . GLU A 1 109 ? 9.037 5.821 -5.026 1.00 98.25 109 GLU A C 1
ATOM 846 O O . GLU A 1 109 ? 8.822 5.287 -3.936 1.00 98.25 109 GLU A O 1
ATOM 851 N N . LYS A 1 110 ? 8.580 7.037 -5.337 1.00 98.44 110 LYS A N 1
ATOM 852 C CA . LYS A 1 110 ? 7.780 7.855 -4.421 1.00 98.44 110 LYS A CA 1
ATOM 853 C C . LYS A 1 110 ? 6.504 7.131 -3.972 1.00 98.44 110 LYS A C 1
ATOM 855 O O . LYS A 1 110 ? 6.238 7.021 -2.774 1.00 98.44 110 LYS A O 1
ATOM 860 N N . PHE A 1 111 ? 5.745 6.552 -4.902 1.00 98.31 111 PHE A N 1
ATOM 861 C CA . PHE A 1 111 ? 4.533 5.803 -4.549 1.00 98.31 111 PHE A CA 1
ATOM 862 C C . PHE A 1 111 ? 4.821 4.530 -3.751 1.00 98.31 111 PHE A C 1
ATOM 864 O O . PHE A 1 111 ? 4.001 4.116 -2.925 1.00 98.31 111 PHE A O 1
ATOM 871 N N . LYS A 1 112 ? 5.977 3.891 -3.962 1.00 98.31 112 LYS A N 1
ATOM 872 C CA . LYS A 1 112 ? 6.411 2.753 -3.142 1.00 98.31 112 LYS A CA 1
ATOM 873 C C . LYS A 1 112 ? 6.707 3.184 -1.711 1.00 98.31 112 LYS A C 1
ATOM 875 O O . LYS A 1 112 ? 6.268 2.496 -0.790 1.00 98.31 112 LYS A O 1
ATOM 880 N N . THR A 1 113 ? 7.412 4.299 -1.515 1.00 98.19 113 THR A N 1
ATOM 881 C CA . THR A 1 113 ? 7.718 4.810 -0.172 1.00 98.19 113 THR A CA 1
ATOM 882 C C . THR A 1 113 ? 6.454 5.207 0.584 1.00 98.19 113 THR A C 1
ATOM 884 O O . THR A 1 113 ? 6.269 4.761 1.715 1.00 98.19 113 THR A O 1
ATOM 887 N N . GLU A 1 114 ? 5.527 5.917 -0.066 1.00 98.25 114 GLU A N 1
ATOM 888 C CA . GLU A 1 114 ? 4.240 6.299 0.534 1.00 98.25 114 GLU A CA 1
ATOM 889 C C . GLU A 1 114 ? 3.403 5.068 0.914 1.00 98.25 114 GLU A C 1
ATOM 891 O O . GLU A 1 114 ? 2.830 5.004 1.999 1.00 98.25 114 GLU A O 1
ATOM 896 N N . ASN A 1 115 ? 3.383 4.029 0.071 1.00 98.25 115 ASN A N 1
ATOM 897 C CA . ASN A 1 115 ? 2.690 2.778 0.393 1.00 98.25 115 ASN A CA 1
ATOM 898 C C . ASN A 1 115 ? 3.256 2.076 1.633 1.00 98.25 115 ASN A C 1
ATOM 900 O O . ASN A 1 115 ? 2.507 1.475 2.404 1.00 98.25 115 ASN A O 1
ATOM 904 N N . ILE A 1 116 ? 4.579 2.090 1.801 1.00 98.38 116 ILE A N 1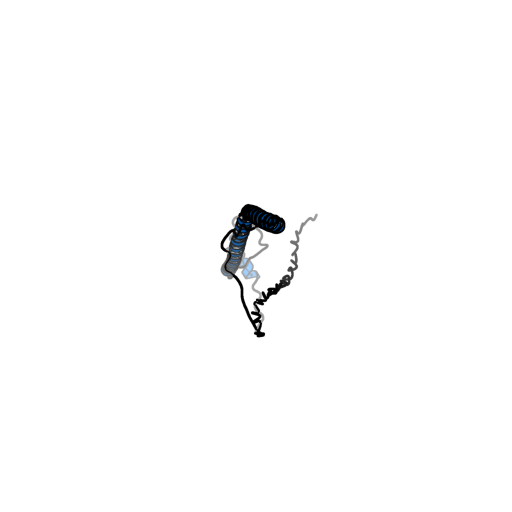
ATOM 905 C CA . ILE A 1 116 ? 5.230 1.494 2.972 1.00 98.38 116 ILE A CA 1
ATOM 906 C C . ILE A 1 116 ? 4.841 2.272 4.232 1.00 98.38 116 ILE A C 1
ATOM 908 O O . ILE A 1 116 ? 4.492 1.657 5.242 1.00 98.38 116 ILE A O 1
ATOM 912 N N . GLU A 1 117 ? 4.849 3.601 4.163 1.00 98.25 117 GLU A N 1
ATOM 913 C CA . GLU A 1 117 ? 4.464 4.466 5.277 1.00 98.25 117 GLU A CA 1
ATOM 914 C C . GLU A 1 117 ? 2.990 4.284 5.660 1.00 98.25 117 GLU A C 1
ATOM 916 O O . GLU A 1 117 ? 2.690 4.020 6.823 1.00 98.25 117 GLU A O 1
ATOM 921 N N . LEU A 1 118 ? 2.078 4.275 4.684 1.00 98.06 118 LEU A N 1
ATOM 922 C CA . LEU A 1 118 ? 0.654 4.027 4.926 1.00 98.06 118 LEU A CA 1
ATOM 923 C C . LEU A 1 118 ? 0.409 2.670 5.593 1.00 98.06 118 LEU A C 1
ATOM 925 O O . LEU A 1 118 ? -0.375 2.574 6.537 1.00 98.06 118 LEU A O 1
ATOM 929 N N . LYS A 1 119 ? 1.102 1.613 5.153 1.00 98.25 119 LYS A N 1
ATOM 930 C CA . LYS A 1 119 ? 1.011 0.292 5.796 1.00 98.25 119 LYS A CA 1
ATOM 931 C C . LYS A 1 119 ? 1.482 0.330 7.245 1.00 98.25 119 LYS A C 1
ATOM 933 O O . LYS A 1 119 ? 0.873 -0.315 8.097 1.00 98.25 119 LYS A O 1
ATOM 938 N N . LYS A 1 120 ? 2.545 1.081 7.534 1.00 98.25 120 LYS A N 1
ATOM 939 C CA . LYS A 1 120 ? 3.033 1.272 8.901 1.00 98.25 120 LYS A CA 1
ATOM 940 C C . LYS A 1 120 ? 1.979 1.978 9.757 1.00 98.25 120 LYS A C 1
ATOM 942 O O . LYS A 1 120 ? 1.631 1.454 10.811 1.00 98.25 120 LYS A O 1
ATOM 947 N N . SER A 1 121 ? 1.407 3.080 9.274 1.00 98.19 121 SER A N 1
ATOM 948 C CA . SER A 1 121 ? 0.357 3.818 9.987 1.00 98.19 121 SER A CA 1
ATOM 949 C C . SER A 1 121 ? -0.902 2.979 10.223 1.00 98.19 121 SER A C 1
ATOM 951 O O . SER A 1 121 ? -1.471 3.026 11.310 1.00 98.19 121 SER A O 1
ATOM 953 N N . ILE A 1 122 ? -1.320 2.160 9.251 1.00 98.19 122 ILE A N 1
ATOM 954 C CA . ILE A 1 122 ? -2.451 1.230 9.415 1.00 98.19 122 ILE A CA 1
ATOM 955 C C . ILE A 1 122 ? -2.167 0.215 10.527 1.00 98.19 122 ILE A C 1
ATOM 957 O O . ILE A 1 122 ? -3.025 -0.026 11.376 1.00 98.19 122 ILE A O 1
ATOM 961 N N . ASN A 1 123 ? -0.965 -0.362 10.557 1.00 97.44 123 ASN A N 1
ATOM 962 C CA . ASN A 1 123 ? -0.585 -1.319 11.596 1.00 97.44 123 ASN A CA 1
ATOM 963 C C . ASN A 1 123 ? -0.546 -0.669 12.986 1.00 97.44 123 ASN A C 1
ATOM 965 O O . ASN A 1 123 ? -1.005 -1.263 13.961 1.00 97.44 123 ASN A O 1
ATOM 969 N N . GLU A 1 124 ? -0.030 0.556 13.085 1.00 97.88 124 GLU A N 1
ATOM 970 C CA . GLU A 1 124 ? -0.017 1.326 14.331 1.00 97.88 124 GLU A CA 1
ATOM 971 C C . GLU A 1 124 ? -1.436 1.642 14.815 1.00 97.88 124 GLU A C 1
ATOM 973 O O . GLU A 1 124 ? -1.747 1.413 15.985 1.00 97.88 124 GLU A O 1
ATOM 978 N N . ALA A 1 125 ? -2.323 2.076 13.916 1.00 97.38 125 ALA A N 1
ATOM 979 C CA . ALA A 1 125 ? -3.729 2.315 14.228 1.00 97.38 125 ALA A CA 1
ATOM 980 C C . ALA A 1 125 ? -4.439 1.032 14.687 1.00 97.38 125 ALA A C 1
ATOM 982 O O . ALA A 1 125 ? -5.172 1.053 15.674 1.00 97.38 125 ALA A O 1
ATOM 983 N N . SER A 1 126 ? -4.176 -0.101 14.029 1.00 97.56 126 SER A N 1
ATOM 984 C CA . SER A 1 126 ? -4.726 -1.398 14.435 1.00 97.56 126 SER A CA 1
ATOM 985 C C . SER A 1 126 ? -4.258 -1.800 15.833 1.00 97.56 126 SER A C 1
ATOM 987 O O . SER A 1 126 ? -5.061 -2.276 16.631 1.00 97.56 126 SER A O 1
ATOM 989 N N . LYS A 1 127 ? -2.976 -1.594 16.154 1.00 96.94 127 LYS A N 1
ATOM 990 C CA . LYS A 1 127 ? -2.438 -1.867 17.491 1.00 96.94 127 LYS A CA 1
ATOM 991 C C . LYS A 1 127 ? -3.080 -0.965 18.543 1.00 96.94 127 LYS A C 1
ATOM 993 O O . LYS A 1 127 ? -3.423 -1.431 19.624 1.00 96.94 127 LYS A O 1
ATOM 998 N N . LEU A 1 128 ? -3.252 0.317 18.227 1.00 96.88 128 LEU A N 1
ATOM 999 C CA . LEU A 1 128 ? -3.893 1.261 19.134 1.00 96.88 128 LEU A CA 1
ATOM 1000 C C . LEU A 1 128 ? -5.362 0.896 19.377 1.00 96.88 128 LEU A C 1
ATOM 1002 O O . LEU A 1 128 ? -5.810 0.973 20.514 1.00 96.88 128 LEU A O 1
ATOM 1006 N N . SER A 1 129 ? -6.080 0.445 18.345 1.00 97.19 129 SER A N 1
ATOM 1007 C CA . SER A 1 129 ? -7.461 -0.032 18.480 1.00 97.19 129 SER A CA 1
ATOM 1008 C C . SER A 1 129 ? -7.564 -1.197 19.461 1.00 97.19 129 SER A C 1
ATOM 1010 O O . SER A 1 129 ? -8.401 -1.152 20.354 1.00 97.19 129 SER A O 1
ATOM 1012 N N . LEU A 1 130 ? -6.681 -2.195 19.348 1.00 95.94 130 LEU A N 1
ATOM 1013 C CA . LEU A 1 130 ? -6.653 -3.323 20.286 1.00 95.94 130 LEU A CA 1
ATOM 1014 C C . LEU A 1 130 ? -6.386 -2.858 21.722 1.00 95.94 130 LEU A C 1
ATOM 1016 O O . LEU A 1 130 ? -7.072 -3.279 22.644 1.00 95.94 130 LEU A O 1
ATOM 1020 N N . ASN A 1 131 ? -5.450 -1.925 21.909 1.00 96.62 131 ASN A N 1
ATOM 1021 C CA . ASN A 1 131 ? -5.177 -1.369 23.235 1.00 96.62 131 ASN A CA 1
ATOM 1022 C C . ASN A 1 131 ? -6.387 -0.619 23.818 1.00 96.62 131 ASN A C 1
ATOM 1024 O O . ASN A 1 131 ? -6.602 -0.652 25.027 1.00 96.62 131 ASN A O 1
ATOM 1028 N N . VAL A 1 132 ? -7.152 0.096 22.988 1.00 97.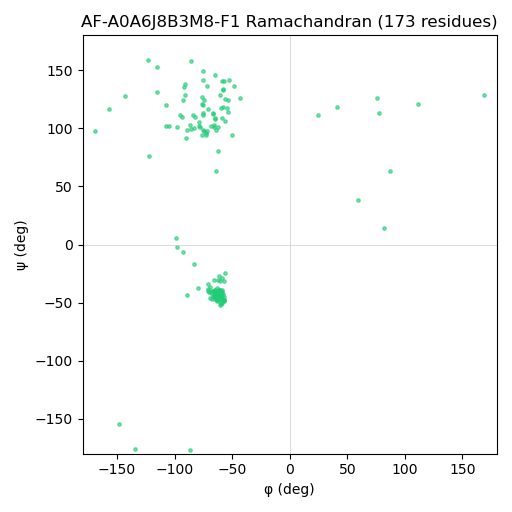06 132 VAL A N 1
ATOM 1029 C CA . VAL A 1 132 ? -8.373 0.787 23.428 1.00 97.06 132 VAL A CA 1
ATOM 1030 C C . VAL A 1 132 ? -9.427 -0.222 23.869 1.00 97.06 132 VAL A C 1
ATOM 1032 O O . VAL A 1 132 ? -10.028 -0.027 24.924 1.00 97.06 132 VAL A O 1
ATOM 1035 N N . ASP A 1 133 ? -9.610 -1.303 23.112 1.00 96.31 133 ASP A N 1
ATOM 1036 C CA . ASP A 1 133 ? -10.539 -2.376 23.471 1.00 96.31 133 ASP A CA 1
ATOM 1037 C C . ASP A 1 133 ? -10.133 -3.038 24.799 1.00 96.31 133 ASP A C 1
ATOM 1039 O O . ASP A 1 133 ? -10.970 -3.203 25.690 1.00 96.31 133 ASP A O 1
ATOM 1043 N N . ASP A 1 134 ? -8.841 -3.322 24.987 1.00 96.88 134 ASP A N 1
ATOM 1044 C CA . ASP A 1 134 ? -8.308 -3.888 26.231 1.00 96.88 134 ASP A CA 1
ATOM 1045 C C . ASP A 1 134 ? -8.531 -2.953 27.430 1.00 96.88 134 ASP A C 1
ATOM 1047 O O . ASP A 1 134 ? -8.933 -3.393 28.512 1.00 96.88 134 ASP A O 1
ATOM 1051 N N . LEU A 1 135 ? -8.297 -1.648 27.257 1.00 96.31 135 LEU A N 1
ATOM 1052 C CA . LEU A 1 135 ? -8.526 -0.649 28.303 1.00 96.31 135 LEU A CA 1
ATOM 1053 C C . LEU A 1 135 ? -10.013 -0.498 28.636 1.00 96.31 135 LEU A C 1
ATOM 1055 O O . LEU A 1 135 ? -10.367 -0.374 29.811 1.00 96.31 135 LEU A O 1
ATOM 1059 N N . GLU A 1 136 ? -10.886 -0.529 27.630 1.00 95.81 136 GLU A N 1
ATOM 1060 C CA . GLU A 1 136 ? -12.335 -0.483 27.819 1.00 95.81 136 GLU A CA 1
ATOM 1061 C C . GLU A 1 136 ? -12.820 -1.697 28.613 1.00 95.81 136 GLU A C 1
ATOM 1063 O O . GLU A 1 136 ? -13.518 -1.545 29.624 1.00 95.81 136 GLU A O 1
ATOM 1068 N N . GLN A 1 137 ? -12.354 -2.886 28.230 1.00 94.06 137 GLN A N 1
ATOM 1069 C CA . GLN A 1 137 ? -12.679 -4.125 28.917 1.00 94.06 137 GLN A CA 1
ATOM 1070 C C . GLN A 1 137 ? -12.144 -4.120 30.353 1.00 94.06 137 GLN A C 1
ATOM 1072 O O . GLN A 1 137 ? -12.862 -4.495 31.285 1.00 94.06 137 GLN A O 1
ATOM 1077 N N . HIS A 1 138 ? -10.908 -3.658 30.562 1.00 96.31 138 HIS A N 1
ATOM 1078 C CA . HIS A 1 138 ? -10.314 -3.550 31.892 1.00 96.31 138 HIS A CA 1
ATOM 1079 C C . HIS A 1 138 ? -11.101 -2.580 32.783 1.00 96.31 138 HIS A C 1
ATOM 1081 O O . HIS A 1 138 ? -11.391 -2.898 33.938 1.00 96.31 138 HIS A O 1
ATOM 1087 N N . SER A 1 139 ? -11.514 -1.429 32.245 1.00 95.94 139 SER A N 1
ATOM 1088 C CA . SER A 1 139 ? -12.340 -0.448 32.958 1.00 95.94 139 SER A CA 1
ATOM 1089 C C . SER A 1 139 ? -13.704 -1.006 33.372 1.00 95.94 139 SER A C 1
ATOM 1091 O O . SER A 1 139 ? -14.277 -0.523 34.346 1.00 95.94 139 SER A O 1
ATOM 1093 N N . ARG A 1 140 ? -14.242 -1.997 32.653 1.00 93.88 140 ARG A N 1
ATOM 1094 C CA . ARG A 1 140 ? -15.566 -2.585 32.915 1.00 93.88 140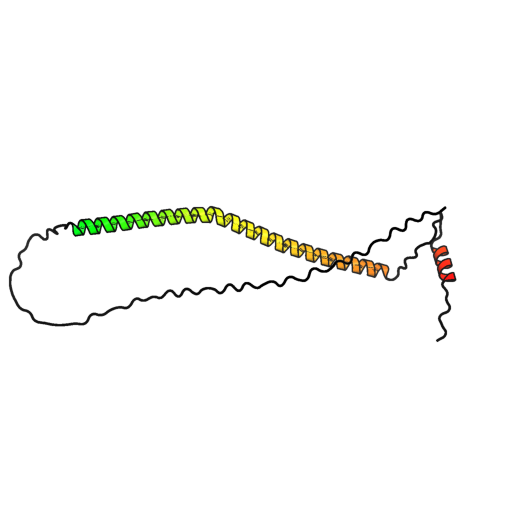 ARG A CA 1
ATOM 1095 C C . ARG A 1 140 ? -15.524 -3.894 33.693 1.00 93.88 140 ARG A C 1
ATOM 1097 O O . ARG A 1 140 ? -16.572 -4.494 33.909 1.00 93.88 140 ARG A O 1
ATOM 1104 N N . LYS A 1 141 ? -14.351 -4.331 34.157 1.00 94.69 141 LYS A N 1
ATOM 1105 C CA . LYS A 1 141 ? -14.175 -5.617 34.850 1.00 94.69 141 LYS A CA 1
ATOM 1106 C C . LYS A 1 141 ? -15.061 -5.781 36.095 1.00 94.69 141 LYS A C 1
ATOM 1108 O O . LYS A 1 141 ? -15.451 -6.900 36.410 1.00 94.69 141 LYS A O 1
ATOM 1113 N N . SER A 1 142 ? -15.376 -4.691 36.795 1.00 92.81 142 SER A N 1
ATOM 1114 C CA . SER A 1 142 ? -16.262 -4.675 37.971 1.00 92.81 142 SER A CA 1
ATOM 1115 C C . SER A 1 142 ? -17.703 -4.259 37.655 1.00 92.81 142 SER A C 1
ATOM 1117 O O . SER A 1 142 ? -18.545 -4.223 38.550 1.00 92.81 142 SER A O 1
ATOM 1119 N N . CYS A 1 143 ? -18.006 -3.927 36.400 1.00 91.69 143 CYS A N 1
ATOM 1120 C CA . CYS A 1 143 ? -19.323 -3.467 35.994 1.00 91.69 143 CYS A CA 1
ATOM 1121 C C . CYS A 1 143 ? -20.193 -4.648 35.563 1.00 91.69 143 CYS A C 1
ATOM 1123 O O . CYS A 1 143 ? -19.768 -5.518 34.806 1.00 91.69 143 CYS A O 1
ATOM 1125 N N . ILE A 1 144 ? -21.457 -4.631 35.976 1.00 89.81 144 ILE A N 1
ATOM 1126 C CA . ILE A 1 144 ? -22.470 -5.580 35.516 1.00 89.81 144 ILE A CA 1
ATOM 1127 C C . ILE A 1 144 ? -23.515 -4.788 34.741 1.00 89.81 144 ILE A C 1
ATOM 1129 O O . ILE A 1 144 ? -23.999 -3.754 35.202 1.00 89.81 144 ILE A O 1
ATOM 1133 N N . ARG A 1 145 ? -23.868 -5.262 33.544 1.00 91.50 145 ARG A N 1
ATOM 1134 C CA . ARG A 1 145 ? -24.926 -4.651 32.740 1.00 91.50 145 ARG A CA 1
ATOM 1135 C C . ARG A 1 145 ? -26.248 -5.357 33.009 1.00 91.50 145 ARG A C 1
ATOM 1137 O O . ARG A 1 145 ? -26.452 -6.481 32.559 1.00 91.50 145 ARG A O 1
ATOM 1144 N N . ILE A 1 146 ? -27.162 -4.666 33.679 1.00 90.00 146 ILE A N 1
ATOM 1145 C CA . ILE A 1 146 ? -28.530 -5.139 33.899 1.00 90.00 146 ILE A CA 1
ATOM 1146 C C . ILE A 1 146 ? -29.413 -4.596 32.769 1.00 90.00 146 ILE A C 1
ATOM 1148 O O . ILE A 1 146 ? -29.429 -3.395 32.505 1.00 90.00 146 ILE A O 1
ATOM 1152 N N . CYS A 1 147 ? -30.106 -5.485 32.056 1.00 92.44 147 CYS A N 1
ATOM 1153 C CA . CYS A 1 147 ? -31.000 -5.134 30.950 1.00 92.44 147 CYS A CA 1
ATOM 1154 C C . CYS A 1 147 ? -32.448 -5.488 31.303 1.00 92.44 147 CYS A C 1
ATOM 1156 O O . CYS A 1 147 ? -32.682 -6.435 32.046 1.00 92.44 147 CYS A O 1
ATOM 1158 N N . GLY A 1 148 ? -33.414 -4.769 30.723 1.00 91.81 148 GLY A N 1
ATOM 1159 C CA . GLY A 1 148 ? -34.840 -5.061 30.918 1.00 91.81 148 GLY A CA 1
ATOM 1160 C C . GLY A 1 148 ? -35.441 -4.493 32.206 1.00 91.81 148 GLY A C 1
ATOM 1161 O O . GLY A 1 148 ? -36.542 -4.887 32.579 1.00 91.81 148 GLY A O 1
ATOM 1162 N N . VAL A 1 149 ? -34.745 -3.569 32.872 1.00 89.38 149 VAL A N 1
ATOM 1163 C CA . VAL A 1 149 ? -35.311 -2.788 33.979 1.00 89.38 149 VAL A CA 1
ATOM 1164 C C . VAL A 1 149 ? -36.268 -1.744 33.382 1.00 89.38 149 VAL A C 1
ATOM 1166 O O . VAL A 1 149 ? -35.850 -1.009 32.483 1.00 89.38 149 VAL A O 1
ATOM 1169 N N . PRO A 1 150 ? -37.547 -1.700 33.795 1.00 89.69 150 PRO A N 1
ATOM 1170 C CA . PRO A 1 150 ? -38.489 -0.683 33.333 1.00 89.69 150 PRO A CA 1
ATOM 1171 C C . PRO A 1 150 ? -38.053 0.708 33.807 1.00 89.69 150 PRO A C 1
ATOM 1173 O O . PRO A 1 150 ? -37.502 0.834 34.892 1.00 89.69 150 PRO A O 1
ATOM 1176 N N . TYR A 1 151 ? -38.311 1.735 32.995 1.00 90.62 151 TYR A N 1
ATOM 1177 C CA . TYR A 1 151 ? -37.960 3.121 33.312 1.00 90.62 151 TYR A CA 1
ATOM 1178 C C . TYR A 1 151 ? -39.107 3.823 34.041 1.00 90.62 151 TYR A C 1
ATOM 1180 O O . TYR A 1 151 ? -40.219 3.881 33.510 1.00 90.62 151 TYR A O 1
ATOM 1188 N N . ASN A 1 152 ? -38.824 4.445 35.182 1.00 91.50 152 ASN A N 1
ATOM 1189 C CA . ASN A 1 152 ? -39.713 5.399 35.847 1.00 91.50 152 ASN A CA 1
ATOM 1190 C C . ASN A 1 152 ? -38.998 6.748 36.056 1.00 91.50 152 ASN A C 1
ATOM 1192 O O . ASN A 1 152 ? -37.773 6.854 36.028 1.00 91.50 152 ASN A O 1
ATOM 1196 N N . GLN A 1 153 ? -39.768 7.823 36.231 1.00 90.81 153 GLN A N 1
ATOM 1197 C CA . GLN A 1 153 ? -39.196 9.135 36.549 1.00 90.81 153 GLN A CA 1
ATOM 1198 C C . GLN A 1 153 ? -38.750 9.187 38.016 1.00 90.81 153 GLN A C 1
ATOM 1200 O O . GLN A 1 153 ? -39.450 8.684 38.890 1.00 90.81 153 GLN A O 1
ATOM 1205 N N . ASN A 1 154 ? -37.617 9.850 38.277 1.00 91.44 154 ASN A N 1
ATOM 1206 C CA . ASN A 1 154 ? -37.017 10.014 39.611 1.00 91.44 154 ASN A CA 1
ATOM 1207 C C . ASN A 1 154 ? -36.673 8.690 40.316 1.00 91.44 154 ASN A C 1
ATOM 1209 O O . ASN A 1 154 ? -36.854 8.552 41.525 1.00 91.44 154 ASN A O 1
ATOM 1213 N N . GLU A 1 155 ? -36.190 7.706 39.560 1.00 89.75 155 GLU A N 1
ATOM 1214 C CA . GLU A 1 155 ? -35.775 6.424 40.121 1.00 89.75 155 GLU A CA 1
ATOM 1215 C C . GLU A 1 155 ? -34.480 6.514 40.923 1.00 89.75 155 GLU A C 1
ATOM 1217 O O . GLU A 1 155 ? -33.486 7.091 40.482 1.00 89.75 155 GLU A O 1
ATOM 1222 N N . ASP A 1 156 ? -34.478 5.852 42.079 1.00 92.62 156 ASP A N 1
ATOM 1223 C CA . ASP A 1 156 ? -33.258 5.543 42.812 1.00 92.62 156 ASP A CA 1
ATOM 1224 C C . ASP A 1 156 ? -32.679 4.222 42.293 1.00 92.62 156 ASP A C 1
ATOM 1226 O O . ASP A 1 156 ? -33.152 3.126 42.618 1.00 92.62 156 ASP A O 1
ATOM 1230 N N . THR A 1 157 ? -31.629 4.329 41.480 1.00 91.44 157 THR A N 1
ATOM 1231 C CA . THR A 1 157 ? -30.915 3.178 40.914 1.00 91.44 157 THR A CA 1
ATOM 1232 C C . THR A 1 157 ? -30.343 2.256 41.986 1.00 91.44 157 THR A C 1
ATOM 1234 O O . THR A 1 157 ? -30.231 1.054 41.754 1.00 91.44 157 THR A O 1
ATOM 1237 N N . THR A 1 158 ? -30.001 2.790 43.161 1.00 93.44 158 THR A N 1
ATOM 1238 C CA . THR A 1 158 ? -29.439 2.016 44.276 1.00 93.44 158 THR A CA 1
ATOM 1239 C C . THR A 1 158 ? -30.496 1.096 44.857 1.00 93.44 158 THR A C 1
ATOM 1241 O O . THR A 1 158 ? -30.254 -0.096 45.029 1.00 93.44 158 THR A O 1
ATOM 1244 N N . LYS A 1 159 ? -31.700 1.630 45.085 1.00 93.75 159 LYS A N 1
ATOM 1245 C CA . LYS A 1 159 ? -32.837 0.857 45.583 1.00 93.75 159 LYS A CA 1
ATOM 1246 C C . LYS A 1 159 ? -33.222 -0.256 44.613 1.00 93.75 159 LYS A C 1
ATOM 1248 O O . LYS A 1 159 ? -33.374 -1.399 45.028 1.00 93.75 159 LYS A O 1
ATOM 1253 N N . ILE A 1 160 ? -33.293 0.055 43.319 1.00 91.50 160 ILE A N 1
ATOM 1254 C CA . ILE A 1 160 ? -33.566 -0.943 42.276 1.00 91.50 160 ILE A CA 1
ATOM 1255 C C . ILE A 1 160 ? -32.496 -2.045 42.288 1.00 91.50 160 ILE A C 1
ATOM 1257 O O . ILE A 1 160 ? -32.831 -3.226 42.201 1.00 91.50 160 ILE A O 1
ATOM 1261 N N . LEU A 1 161 ? -31.215 -1.686 42.428 1.00 91.94 161 LEU A N 1
ATOM 1262 C CA . LEU A 1 161 ? -30.119 -2.655 42.498 1.00 91.94 161 LEU A CA 1
ATOM 1263 C C . LEU A 1 161 ? -30.236 -3.561 43.734 1.00 91.94 161 LEU A C 1
ATOM 1265 O O . LEU A 1 161 ? -30.101 -4.777 43.609 1.00 91.94 161 LEU A O 1
ATOM 1269 N N . CYS A 1 162 ? -30.523 -2.987 44.905 1.00 91.75 162 CYS A N 1
ATOM 1270 C CA . CYS A 1 162 ? -30.767 -3.731 46.142 1.00 91.75 162 CYS A CA 1
ATOM 1271 C C . CYS A 1 162 ? -31.960 -4.689 46.012 1.00 91.75 162 CYS A C 1
ATOM 1273 O O . CYS A 1 162 ? -31.862 -5.846 46.425 1.00 91.75 162 CYS A O 1
ATOM 1275 N N . ASP A 1 163 ? -33.056 -4.247 45.392 1.00 90.62 163 ASP A N 1
ATOM 1276 C CA . ASP A 1 163 ? -34.250 -5.067 45.164 1.00 90.62 163 ASP A CA 1
ATOM 1277 C C . ASP A 1 163 ? -33.963 -6.240 44.213 1.00 90.62 163 ASP A C 1
ATOM 1279 O O . ASP A 1 163 ? -34.463 -7.348 44.418 1.00 90.62 163 ASP A O 1
ATOM 1283 N N . ILE A 1 164 ? -33.151 -6.017 43.173 1.00 89.75 164 ILE A N 1
ATOM 1284 C CA . ILE A 1 164 ? -32.704 -7.068 42.248 1.00 89.75 164 ILE A CA 1
ATOM 1285 C C . ILE A 1 164 ? -31.785 -8.059 42.969 1.00 89.75 164 ILE A C 1
ATOM 1287 O O . ILE A 1 164 ? -31.991 -9.266 42.851 1.00 89.75 164 ILE A O 1
ATOM 1291 N N . ALA A 1 165 ? -30.803 -7.569 43.730 1.00 89.75 165 ALA A N 1
ATOM 1292 C CA . ALA A 1 165 ? -29.854 -8.405 44.464 1.00 89.75 165 ALA A CA 1
ATOM 1293 C C . ALA A 1 165 ? -30.557 -9.299 45.498 1.00 89.75 165 ALA A C 1
ATOM 1295 O O . ALA A 1 165 ? -30.310 -10.500 45.533 1.00 89.75 165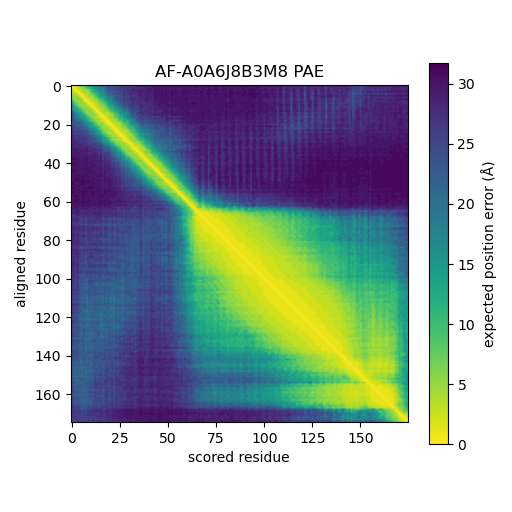 ALA A O 1
ATOM 1296 N N . SER A 1 166 ? -31.504 -8.741 46.256 1.00 89.31 166 SER A N 1
ATOM 1297 C CA . SER A 1 166 ? -32.280 -9.479 47.266 1.00 89.31 166 SER A CA 1
ATOM 1298 C C . SER A 1 166 ? -33.127 -10.602 46.656 1.00 89.31 166 SER A C 1
ATOM 1300 O O . SER A 1 166 ? -33.375 -11.620 47.290 1.00 89.31 166 SER A O 1
ATOM 1302 N N . LYS A 1 167 ? -33.579 -10.441 45.405 1.00 87.56 167 LYS A N 1
ATOM 1303 C CA . LYS A 1 167 ? -34.336 -11.472 44.673 1.00 87.56 167 LYS A CA 1
ATOM 1304 C C . LYS A 1 167 ? -33.443 -12.523 44.008 1.00 87.56 167 LYS A C 1
ATOM 1306 O O . LYS A 1 167 ? -33.950 -13.565 43.603 1.00 87.56 16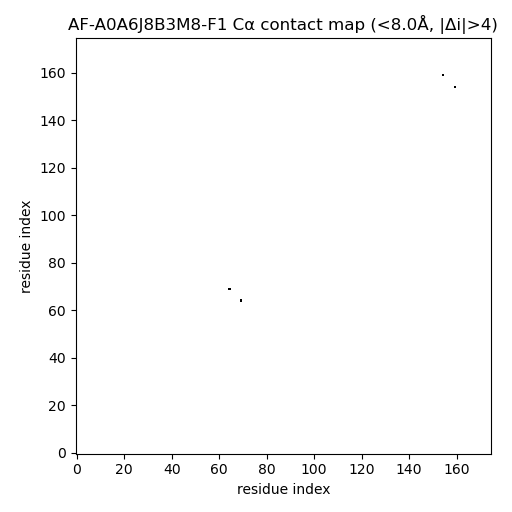7 LYS A O 1
ATOM 1311 N N . LEU A 1 168 ? -32.149 -12.236 43.858 1.00 83.38 168 LEU A N 1
ATOM 1312 C CA . LEU A 1 168 ? -31.149 -13.109 43.240 1.00 83.38 168 LEU A CA 1
ATOM 1313 C C . LEU A 1 168 ? -30.410 -13.998 44.243 1.00 83.38 168 LEU A C 1
ATOM 1315 O O . LEU A 1 168 ? -29.640 -14.840 43.788 1.00 83.38 168 LEU A O 1
ATOM 1319 N N . GLU A 1 169 ? -30.617 -13.842 45.556 1.00 71.81 169 GLU A N 1
ATOM 1320 C CA . GLU A 1 169 ? -30.080 -14.754 46.575 1.00 71.81 169 GLU A CA 1
ATOM 1321 C C . GLU A 1 169 ? -30.650 -16.172 46.393 1.00 71.81 169 GLU A C 1
ATOM 1323 O O . GLU A 1 169 ? -31.570 -16.625 47.069 1.00 71.81 169 GLU A O 1
ATOM 1328 N N . THR A 1 170 ? -30.073 -16.905 45.448 1.00 63.53 170 THR A N 1
ATOM 1329 C CA . THR A 1 170 ? -30.047 -18.357 45.444 1.00 63.53 170 THR A CA 1
ATOM 1330 C C . THR A 1 170 ? -29.012 -18.759 46.478 1.00 63.53 170 THR A C 1
ATOM 1332 O O . THR A 1 170 ? -27.820 -18.503 46.295 1.00 63.53 170 THR A O 1
ATOM 1335 N N . THR A 1 171 ? -29.467 -19.359 47.573 1.00 61.44 171 THR A N 1
ATOM 1336 C CA . THR A 1 171 ? -28.609 -20.048 48.536 1.00 61.44 171 THR A CA 1
ATOM 1337 C C . THR A 1 171 ? -27.566 -20.884 47.784 1.00 61.44 171 THR A C 1
ATOM 1339 O O . THR A 1 171 ? -27.945 -21.669 46.908 1.00 61.44 171 THR A O 1
ATOM 1342 N N . PRO A 1 172 ? -26.257 -20.714 48.057 1.00 64.75 172 PRO A N 1
ATOM 1343 C CA . PRO A 1 172 ? -25.250 -21.550 47.422 1.00 64.75 172 PRO A CA 1
ATOM 1344 C C . PRO A 1 172 ? -25.539 -23.020 47.768 1.00 64.75 172 PRO A C 1
ATOM 1346 O O . PRO A 1 172 ? -25.957 -23.303 48.897 1.00 64.75 172 PRO A O 1
ATOM 1349 N N . PRO A 1 173 ? -25.371 -23.957 46.817 1.00 69.25 173 PRO A N 1
ATOM 1350 C CA . PRO A 1 173 ? -25.579 -25.370 47.095 1.00 69.25 173 PRO A CA 1
ATOM 1351 C C . PRO A 1 173 ? -24.661 -25.809 48.249 1.00 69.25 173 PRO A C 1
ATOM 1353 O O . PRO A 1 173 ? -23.522 -25.336 48.318 1.00 69.25 173 PRO A O 1
ATOM 1356 N N . PRO A 1 174 ? -25.146 -26.664 49.169 1.00 75.06 174 PRO A N 1
ATOM 1357 C CA . PRO A 1 174 ? -24.336 -27.146 50.281 1.00 75.06 174 PRO A CA 1
ATOM 1358 C C . PRO A 1 174 ? -23.076 -27.845 49.751 1.00 75.06 174 PRO A C 1
ATOM 1360 O O . PRO A 1 174 ? -23.163 -28.618 48.794 1.00 75.06 174 PRO A O 1
ATOM 1363 N N . LEU A 1 175 ? -21.929 -27.503 50.356 1.00 63.59 175 LEU A N 1
ATOM 1364 C CA . LEU A 1 175 ? -20.604 -28.076 50.078 1.00 63.59 175 LEU A CA 1
ATOM 1365 C C . LEU A 1 175 ? -20.552 -29.581 50.360 1.00 63.59 175 LEU A C 1
ATOM 1367 O O . LEU A 1 175 ? -21.154 -30.006 51.374 1.00 63.59 175 LEU A O 1
#

Organism: Mytilus coruscus (NCBI:txid42192)

Mean predicted aligned error: 18.84 Å

Solvent-accessible surface area (backbone atoms only — not comparable to full-atom values): 11869 Å² total; per-residue (Å²): 137,89,85,83,87,79,83,78,81,79,81,75,83,78,78,79,82,75,82,76,80,79,78,80,81,80,78,77,83,81,81,79,80,82,83,84,85,81,81,86,80,86,80,81,88,84,88,82,83,87,89,85,88,85,82,90,77,83,83,77,90,69,76,74,83,43,75,65,55,54,50,50,51,52,51,50,53,50,51,52,54,52,51,53,53,51,51,52,54,50,50,52,51,49,51,53,51,46,69,57,47,51,60,53,52,53,52,52,51,52,54,50,53,51,52,53,51,52,53,50,53,52,52,51,50,52,51,50,51,53,52,50,52,53,50,54,51,61,74,40,70,89,62,81,88,84,78,89,75,84,89,68,86,92,68,59,68,67,57,54,49,52,57,51,52,68,74,60,70,67,78,77,78,86,131

Foldseek 3Di:
DDDDDDDDDDDDDDDDDDPDPDPDPPPDPDDDDDDDDDDDDDDDDDDDDDDDDDDDDDDDPPVPCDVVNVVVVVVVVVVVVVVVVVVVVVVVVVVVCCVPVVVVVVVVVVVVVVVVVVVVVVVVVVVVVVVVVVVVCVVCVVPDDDPDDDDDPPDDPVVVVVVVVVVPPPPDPDD

Sequence (175 aa):
MSNTNCSQKRRRHSTEPSPGKSQSFSVKPSSKKLITDNELKTVALSKQSQPPVSNPSTQSNQSIFTDNDVKRLAQAVKAIMFDDLRNELKSDLQMYCNSLTVPLITEIEKFKTENIELKKSINEASKLSLNVDDLEQHSRKSCIRICGVPYNQNEDTTKILCDIASKLETTPPPL

=== Feature glossary ===
Legend for the data blocks above and below:

— What the protein is —

The amino-acid sequence is the protein's primary structure: the linear order of residues from the N-terminus to the C-terminus, written in one-letter code. Everything else here — the 3D coordinates, the secondary structure, the domain annotations — is ultimately a consequence of this string.

Database cross-references. InterPro integrates a dozen domain/family signature databases into unified entries with residue-range hits. GO terms attach function/process/location labels with evidence codes. CATH codes position the fold in a four-level structural taxonomy. Organism is the NCBI-taxonomy species name.

— Where its atoms are —

The mmCIF block holds the 3D Cartesian coordinates of each backbone atom (N, Cα, C, O) in ångströms. mmCIF is the PDB's canonical archive format — a tagged-loop text representation of the atomic model.

The six renders are orthographic views along the three Cartesian axes in both directions. Representation (cartoon, sticks, or surface) and color scheme (sequence-rainbow or by-chain) vary across proteins so the training set covers all the common visualization conventions.

— Local backbone conformation —

Secondary structure is the local, repeating backbone conformation. DSSP classifies it into eight states by reading the hydrogen-bond network: three helix types (H, G, I), two β types (E, B), two non-regular types (T, S), and unstructured coil (-).

SS3 is a coarse helix/strand/coil call (letters a/b/c) made by the P-SEA algorith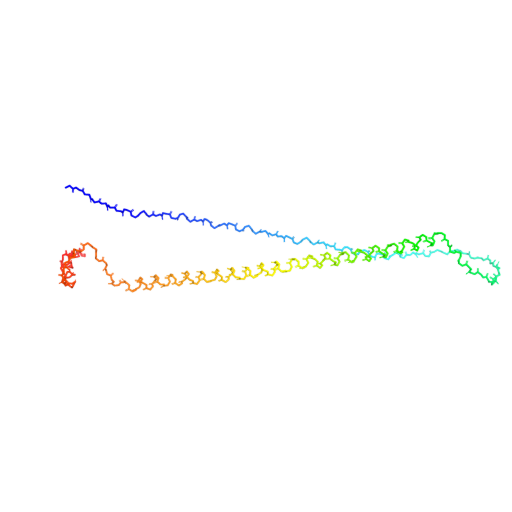m from inter-Cα distances and dihedrals. It is less detailed than DSSP but needs only Cα positions.

Backbone dihedral angles. Every residue except chain termini has a φ (preceding-C → N → Cα → C) and a ψ (N → Cα → C → next-N). They are reported in degrees following the IUPAC sign convention. Secondary structure is essentially a statement about which (φ, ψ) basin each residue occupies.

— Global shape and packing —

The geometric summary reports three shape descriptors. Rg (radius of gyration) measures how spread out the Cα atoms are about their centre of mass; compact globular proteins have small Rg, elongated or unfolded ones large. Cα contacts (<8 Å, |i−j|>4) count long-range residue pairs in spatial proximity — high for tightly packed folds, near zero for rods or random coil. The bounding-box extents give the protein's footprint along x, y, z in Å.

Solvent accessibility: the surface area of each residue that a 1.4 Å water probe can touch, in Å². When only backbone atoms are present the absolute values are lower than full-atom SASA (side chains contribute most of the area) and are flagged as backbone-only.

Plot images: a contact map (which residues are close in 3D, as an N×N binary image), a Ramachandran scatter (backbone torsion angles, revealing secondary-structure composition at a glance), and — for AlphaFold structures — a PAE heatmap (pairwise prediction confidence).

— Structural neighborhood —

Foldseek's 3Di representation compresses backbone geometry into a per-residue letter drawn from a learned twenty-state alphabet. It captures the tertiary interaction pattern around each residue — which residues are packed against it in space, regardless of where they are in sequence.

Structural nearest neighbors (via Foldseek easy-search vs the PDB). Reported per hit: target PDB id, E-value, and alignment TM-score. A TM-score above ~0.5 is the conventional threshold for 'same fold'.

— Confidence and disorder —

pLDDT (predicted Local Distance Difference Test) is AlphaFold's per-residue confidence score, ranging from 0 to 100. Values above 90 indicate high confidence (typically well-packed cores); 70–90 is confident; 50–70 low confidence; below 50 usually means the region is disordered or the prediction is unreliable there. AlphaFold stores pLDDT in the mmCIF B-factor column.

For experimental (PDB) structures, the B-factor (temperature factor) quantifies the positional spread of each atom in the crystal — a combination of thermal vibration and static disorder — in units of Å². High B-factors mark flexible loops or poorly resolved regions; low B-factors mark the rigid, well-ordered core.

Predicted Aligned Error (PAE) is an AlphaFold confidence matrix: entry (i, j) is the expected error in the position of residue j, in ångströms, when the prediction is superimposed on the true structure at residue i. Low PAE within a block of residues means that block is internally rigid and well-predicted; high PAE between two blocks means their relative placement is uncertain even if each block individually is confident.